Protein AF-A0A6B2LG78-F1 (afdb_monomer)

Secondary structure (DSSP, 8-state):
-HHHHHHHHHHHHHHTTPPPPP---S------TTHHHHHHHHHHHHHHTT--PPPP-PPPP----------------PPP-------------TTSPPPTTTSPPPPPHHHHHHHHHHHHHHHHHTTTSHHHHHHHHHHHHHHHHHHHTT------HHHHHHHHHHHHHHHHHHHHHHHHHHHHHHHHHHHHHHHHHHHHHHHHHHHHHHHTT--PPPP----TT---------

Solvent-accessible surface area (backbone atoms only — not comparable to full-atom values): 15223 Å² total; per-residue (Å²): 113,74,64,64,56,49,53,54,53,33,54,58,27,52,78,66,78,42,82,72,82,76,93,74,92,68,95,72,98,69,84,69,76,68,60,63,60,58,52,55,51,56,57,57,53,61,63,63,72,73,75,70,90,86,82,90,81,88,86,83,82,85,89,82,79,88,87,88,83,84,86,86,91,79,83,87,85,84,87,82,82,76,84,77,81,76,79,78,84,76,84,84,63,98,80,65,84,75,55,74,89,76,48,79,77,76,79,52,67,67,57,40,32,51,52,24,47,52,51,50,49,54,55,58,72,34,59,90,43,74,68,32,55,53,48,53,51,52,52,51,52,54,53,50,52,41,46,73,76,63,48,86,82,73,62,56,45,70,60,38,53,53,49,53,53,50,51,52,50,50,51,53,50,53,50,53,53,49,55,49,50,53,51,51,53,52,51,51,51,51,54,51,50,51,51,48,50,53,51,51,50,52,51,51,50,54,54,49,36,59,74,71,67,59,76,75,76,78,76,82,72,68,56,99,79,50,79,82,72,81,79,79,84,126

pLDDT: mean 75.64, std 21.1, range [32.84, 98.56]

Mean predicted aligned error: 20.62 Å

Radius of gyration: 37.15 Å; Cα contacts (8 Å, |Δi|>4): 48; chains: 1; bounding box: 84×52×106 Å

Foldseek 3Di:
DVVVVLVVVQVVCVVVVHDRDDPDPDDDPDDDPVVVVVVVVVVVVVVVVPPDDDDDDDDDDDDDDDDDDDDDDDDDDDDDDPPPPDDDPPPPDPPDDDPPVPDDDDDDLVVLLVVLVVVVVVLVVCPPDPVSVVVVVVVVVVVVVCVVVVHDDDNDNVVSVVVVVVVVVVVVVVVVVVVVVVVVVVVVVVVVVVVVVVVVVVVVVVVVCVVVVPDDDDDPPQDPPGDPDPPPDD

InterPro domains:
  IPR007019 Surfeit locus 6 [PTHR14369] (2-232)
  IPR029190 Ribosomal RNA-processing protein 14/surfeit locus protein 6, C-terminal domain [PF04935] (33-212)

Organism: NCBI:txid1963864

Sequence (234 aa):
MKRRLREKLNALRAKRNAPPLGDENEGSLEPPKKRVKTEKSKKKEKRKKKHKPGTPTPQTQPQGQSSQSQQTPQQAQKPQQQNDIEYGKFDIGSTGPVPTYLTKRKPSKTALLKQAQEKKQKLQALKGTEEGEALIKQEAWSTAKKKLIGEKVFDDPDRLKKSIKRDEQKKKKSKKEWDQRIRTQRNQQIASQRKREENIAAAKEKRKERKLGIKRKPSKRAGFEGEKKQVINK

Structure (mmCIF, N/CA/C/O backbone):
data_AF-A0A6B2LG78-F1
#
_entry.id   AF-A0A6B2LG78-F1
#
loop_
_atom_site.group_PDB
_atom_site.id
_atom_site.type_symbol
_atom_site.label_atom_id
_atom_site.label_alt_id
_atom_site.label_comp_id
_atom_site.label_asym_id
_atom_site.label_entity_id
_atom_site.label_seq_id
_atom_site.pdbx_PDB_ins_code
_atom_site.Cartn_x
_atom_site.Cartn_y
_atom_site.Cartn_z
_atom_site.occupancy
_atom_site.B_iso_or_equiv
_atom_site.auth_seq_id
_atom_site.auth_comp_id
_atom_site.auth_asym_id
_atom_site.auth_atom_id
_atom_site.pdbx_PDB_model_num
ATOM 1 N N . MET A 1 1 ? -30.916 36.416 -8.064 1.00 65.19 1 MET A N 1
ATOM 2 C CA . MET A 1 1 ? -29.611 36.132 -7.405 1.00 65.19 1 MET A CA 1
ATOM 3 C C . MET A 1 1 ? -28.859 34.912 -7.953 1.00 65.19 1 MET A C 1
ATOM 5 O O . MET A 1 1 ? -27.669 35.038 -8.213 1.00 65.19 1 MET A O 1
ATOM 9 N N . LYS A 1 2 ? -29.501 33.749 -8.159 1.00 73.38 2 LYS A N 1
ATOM 10 C CA . LYS A 1 2 ? -28.824 32.492 -8.563 1.00 73.38 2 LYS A CA 1
ATOM 11 C C . LYS A 1 2 ? -28.010 32.590 -9.872 1.00 73.38 2 LYS A C 1
ATOM 13 O O . LYS A 1 2 ? -26.922 32.027 -9.952 1.00 73.38 2 LYS A O 1
ATOM 18 N N . ARG A 1 3 ? -28.484 33.371 -10.852 1.00 80.88 3 ARG A N 1
ATOM 19 C CA . ARG A 1 3 ? -27.803 33.590 -12.143 1.00 80.88 3 ARG A CA 1
ATOM 20 C C . ARG A 1 3 ? -26.461 34.325 -12.006 1.00 80.88 3 ARG A C 1
ATOM 22 O O . ARG A 1 3 ? -25.441 33.822 -12.461 1.00 80.88 3 ARG A O 1
ATOM 29 N N . ARG A 1 4 ? -26.434 35.444 -11.271 1.00 85.31 4 ARG A N 1
ATOM 30 C CA . ARG A 1 4 ? -25.209 36.236 -11.027 1.00 85.31 4 ARG A CA 1
ATOM 31 C C . ARG A 1 4 ? -24.126 35.428 -10.297 1.00 85.31 4 ARG A C 1
ATOM 33 O O . ARG A 1 4 ? -22.944 35.536 -10.612 1.00 85.31 4 ARG A O 1
ATOM 40 N N . LEU A 1 5 ? -24.519 34.582 -9.338 1.00 87.38 5 LEU A N 1
ATOM 41 C CA . LEU A 1 5 ? -23.584 33.691 -8.638 1.00 87.38 5 LEU A CA 1
ATOM 42 C C . LEU A 1 5 ? -22.974 32.648 -9.588 1.00 87.38 5 LEU A C 1
ATOM 44 O O . LEU A 1 5 ? -21.771 32.394 -9.532 1.00 87.38 5 LEU A O 1
ATOM 48 N N . ARG A 1 6 ? -23.783 32.067 -10.481 1.00 84.38 6 ARG A N 1
ATOM 49 C CA . ARG A 1 6 ? -23.318 31.101 -11.488 1.00 84.38 6 ARG A CA 1
ATOM 50 C C . ARG A 1 6 ? -22.343 31.731 -12.476 1.00 84.38 6 ARG A C 1
ATOM 52 O O . ARG A 1 6 ? -21.281 31.160 -12.710 1.00 84.38 6 ARG A O 1
ATOM 59 N N . GLU A 1 7 ? -22.651 32.921 -12.977 1.00 88.12 7 GLU A N 1
ATOM 60 C CA . GLU A 1 7 ? -21.757 33.692 -13.850 1.00 88.12 7 GLU A CA 1
ATOM 61 C C . GLU A 1 7 ? -20.406 33.954 -13.159 1.00 88.12 7 GLU A C 1
ATOM 63 O O . GLU A 1 7 ? -19.349 33.672 -13.727 1.00 88.12 7 GLU A O 1
ATOM 68 N N . LYS A 1 8 ? -20.421 34.364 -11.881 1.00 91.75 8 LYS A N 1
ATOM 69 C CA . LYS A 1 8 ? -19.199 34.576 -11.087 1.00 91.75 8 LYS A CA 1
ATOM 70 C C . LYS A 1 8 ? -18.388 33.288 -10.887 1.00 91.75 8 LYS A C 1
ATOM 72 O O . LYS A 1 8 ? -17.161 33.302 -11.002 1.00 91.75 8 LYS A O 1
ATOM 77 N N . LEU A 1 9 ? -19.049 32.159 -10.630 1.00 89.56 9 LEU A N 1
ATOM 78 C CA . LEU A 1 9 ? -18.390 30.855 -10.501 1.00 89.56 9 LEU A CA 1
ATOM 79 C C . LEU A 1 9 ? -17.806 30.361 -11.831 1.00 89.56 9 LEU A C 1
ATOM 81 O O . LEU A 1 9 ? -16.714 29.792 -11.845 1.00 89.56 9 LEU A O 1
ATOM 85 N N . ASN A 1 10 ? -18.497 30.590 -12.947 1.00 91.31 10 ASN A N 1
ATOM 86 C CA . ASN A 1 10 ? -18.009 30.227 -14.274 1.00 91.31 10 ASN A CA 1
ATOM 87 C C . ASN A 1 10 ? -16.813 31.094 -14.691 1.00 91.31 10 ASN A C 1
ATOM 89 O O . ASN A 1 10 ? -15.840 30.552 -15.211 1.00 91.31 10 ASN A O 1
ATOM 93 N N . ALA A 1 11 ? -16.799 32.386 -14.347 1.00 90.56 11 ALA A N 1
ATOM 94 C CA . ALA A 1 11 ? -15.637 33.252 -14.550 1.00 90.56 11 ALA A CA 1
ATOM 95 C C . ALA A 1 11 ? -14.395 32.761 -13.776 1.00 90.56 11 ALA A C 1
ATOM 97 O O . ALA A 1 11 ? -13.292 32.702 -14.323 1.00 90.56 11 ALA A O 1
ATOM 98 N N . LEU A 1 12 ? -14.559 32.333 -12.517 1.00 92.00 12 LEU A N 1
ATOM 99 C CA . LEU A 1 12 ? -13.467 31.747 -11.725 1.00 92.00 12 LEU A CA 1
ATOM 100 C C . LEU A 1 12 ? -12.988 30.397 -12.283 1.00 92.00 12 LEU A C 1
ATOM 102 O O . LEU A 1 12 ? -11.795 30.096 -12.230 1.00 92.00 12 LEU A O 1
ATOM 106 N N . ARG A 1 13 ? -13.894 29.583 -12.837 1.00 89.31 13 ARG A N 1
ATOM 107 C CA . ARG A 1 13 ? -13.544 28.313 -13.494 1.00 89.31 13 ARG A CA 1
ATOM 108 C C . ARG A 1 13 ? -12.804 28.525 -14.810 1.00 89.31 13 ARG A C 1
ATOM 110 O O . ARG A 1 13 ? -11.816 27.831 -15.042 1.00 89.31 13 ARG A O 1
ATOM 117 N N . ALA A 1 14 ? -13.212 29.509 -15.608 1.00 89.31 14 ALA A N 1
ATOM 118 C CA . ALA A 1 14 ? -12.537 29.881 -16.847 1.00 89.31 14 ALA A CA 1
ATOM 119 C C . ALA A 1 14 ? -11.090 30.325 -16.585 1.00 89.31 14 ALA A C 1
ATOM 121 O O . ALA A 1 14 ? -10.176 29.808 -17.219 1.00 89.31 14 ALA A O 1
ATOM 122 N N . LYS A 1 15 ? -10.852 31.152 -15.553 1.00 89.88 15 LYS A N 1
ATOM 123 C CA . LYS A 1 15 ? -9.489 31.515 -15.104 1.00 89.88 15 LYS A CA 1
ATOM 124 C C . LYS A 1 15 ? -8.623 30.303 -14.727 1.00 89.88 15 LYS A C 1
ATOM 126 O O . LYS A 1 15 ? -7.401 30.377 -14.768 1.00 89.88 15 LYS A O 1
ATOM 131 N N . ARG A 1 16 ? -9.246 29.182 -14.351 1.00 88.19 16 ARG A N 1
ATOM 132 C CA . ARG A 1 16 ? -8.578 27.921 -13.986 1.00 88.19 16 ARG A CA 1
ATOM 133 C C . ARG A 1 16 ? -8.590 26.888 -15.121 1.00 88.19 16 ARG A C 1
ATOM 135 O O . ARG A 1 16 ? -8.235 25.735 -14.876 1.00 88.19 16 ARG A O 1
ATOM 142 N N . ASN A 1 17 ? -9.008 27.270 -16.333 1.00 86.88 17 ASN A N 1
ATOM 143 C CA . ASN A 1 17 ? -9.209 26.385 -17.486 1.00 86.88 17 ASN A CA 1
ATOM 144 C C . ASN A 1 17 ? -10.060 25.139 -17.158 1.00 86.88 17 ASN A C 1
ATOM 146 O O . ASN A 1 17 ? -9.798 24.036 -17.649 1.00 86.88 17 ASN A O 1
ATOM 150 N N . ALA A 1 18 ? -11.066 25.306 -16.297 1.00 82.62 18 ALA A N 1
ATOM 151 C CA . ALA A 1 18 ? -12.033 24.277 -15.933 1.00 82.62 18 ALA A CA 1
ATOM 152 C C . ALA A 1 18 ? -13.342 24.459 -16.730 1.00 82.62 18 ALA A C 1
ATOM 154 O O . ALA A 1 18 ? -13.708 25.594 -17.034 1.00 82.62 18 ALA A O 1
ATOM 155 N N . PRO A 1 19 ? -14.057 23.368 -17.071 1.00 79.56 19 PRO A N 1
ATOM 156 C CA . PRO A 1 19 ? -15.305 23.457 -17.827 1.00 79.56 19 PRO A CA 1
ATOM 157 C C . PRO A 1 19 ? -16.393 24.219 -17.044 1.00 79.56 19 PRO A C 1
ATOM 159 O O . PRO A 1 19 ? -16.410 24.143 -15.807 1.00 79.56 19 PRO A O 1
ATOM 162 N N . PRO A 1 20 ? -17.293 24.943 -17.740 1.00 79.56 20 PRO A N 1
ATOM 163 C CA . PRO A 1 20 ? -18.371 25.689 -17.102 1.00 79.56 20 PRO A CA 1
ATOM 164 C C . PRO A 1 20 ? -19.369 24.741 -16.432 1.00 79.56 20 PRO A C 1
ATOM 166 O O . PRO A 1 20 ? -19.545 23.594 -16.846 1.00 79.56 20 PRO A O 1
ATOM 169 N N . LEU A 1 21 ? -20.013 25.229 -15.375 1.00 77.12 21 LEU A N 1
ATOM 170 C CA . LEU A 1 21 ? -21.115 24.528 -14.730 1.00 77.12 21 LEU A CA 1
ATOM 171 C C . LEU A 1 21 ? -22.378 24.761 -15.573 1.00 77.12 21 LEU A C 1
ATOM 173 O O . LEU A 1 21 ? -22.748 25.919 -15.772 1.00 77.12 21 LEU A O 1
ATOM 177 N N . GLY A 1 22 ? -22.969 23.687 -16.103 1.00 72.69 22 GLY A N 1
ATOM 178 C CA . GLY A 1 22 ? -24.200 23.737 -16.900 1.00 72.69 22 GLY A CA 1
ATOM 179 C C . GLY A 1 22 ? -25.440 24.044 -16.055 1.00 72.69 22 GLY A C 1
ATOM 180 O O . GLY A 1 22 ? -25.436 23.821 -14.841 1.00 72.69 22 GLY A O 1
ATOM 181 N N . ASP A 1 23 ? -26.482 24.569 -16.699 1.00 59.31 23 ASP A N 1
ATOM 182 C CA . ASP A 1 23 ? -27.812 24.764 -16.110 1.00 59.31 23 ASP A CA 1
ATOM 183 C C . ASP A 1 23 ? -28.600 23.451 -16.212 1.00 59.31 23 ASP A C 1
ATOM 185 O O . ASP A 1 23 ? -29.459 23.288 -17.064 1.00 59.31 23 ASP A O 1
ATOM 189 N N . GLU A 1 24 ? -28.286 22.490 -15.347 1.00 56.94 24 GLU A N 1
ATOM 190 C CA . GLU A 1 24 ? -29.077 21.262 -15.233 1.00 56.94 24 GLU A CA 1
ATOM 191 C C . GLU A 1 24 ? -29.964 21.382 -13.989 1.00 56.94 24 GLU A C 1
ATOM 193 O O . GLU A 1 24 ? -29.539 21.131 -12.858 1.00 56.94 24 GLU A O 1
ATOM 198 N N . ASN A 1 25 ? -31.189 21.856 -14.209 1.00 48.12 25 ASN A N 1
ATOM 199 C CA . ASN A 1 25 ? -32.339 21.513 -13.386 1.00 48.12 25 ASN A CA 1
ATOM 200 C C . ASN A 1 25 ? -33.116 20.443 -14.153 1.00 48.12 25 ASN A C 1
ATOM 202 O O . ASN A 1 25 ? -34.060 20.787 -14.845 1.00 48.12 25 ASN A O 1
ATOM 206 N N . GLU A 1 26 ? -32.653 19.198 -14.107 1.00 40.50 26 GLU A N 1
ATOM 207 C CA . GLU A 1 26 ? -33.462 17.999 -14.334 1.00 40.50 26 GLU A CA 1
ATOM 208 C C . GLU A 1 26 ? -32.631 16.767 -13.948 1.00 40.50 26 GLU A C 1
ATOM 210 O O . GLU A 1 26 ? -31.409 16.716 -14.130 1.00 40.50 26 GLU A O 1
ATOM 215 N N . GLY A 1 27 ? -33.288 15.801 -13.320 1.00 45.00 27 GLY A N 1
ATOM 216 C CA . GLY A 1 27 ? -32.655 14.612 -12.776 1.00 45.00 27 GLY A CA 1
ATOM 217 C C . GLY A 1 27 ? -32.226 13.656 -13.883 1.00 45.00 27 GLY A C 1
ATOM 218 O O . GLY A 1 27 ? -33.056 13.083 -14.575 1.00 45.00 27 GLY A O 1
ATOM 219 N N . SER A 1 28 ? -30.925 13.390 -14.007 1.00 35.75 28 SER A N 1
ATOM 220 C CA . SER A 1 28 ? -30.464 12.176 -14.684 1.00 35.75 28 SER A CA 1
ATOM 221 C C . SER A 1 28 ? -29.107 11.718 -14.154 1.00 35.75 28 SER A C 1
ATOM 223 O O . SER A 1 28 ? -28.065 12.350 -14.342 1.00 35.75 28 SER A O 1
ATOM 225 N N . LEU A 1 29 ? -29.139 10.592 -13.443 1.00 47.03 29 LEU A N 1
ATOM 226 C CA . LEU A 1 29 ? -27.984 9.832 -12.982 1.00 47.03 29 LEU A CA 1
ATOM 227 C C . LEU A 1 29 ? -27.388 9.032 -14.152 1.00 47.03 29 LEU A C 1
ATOM 229 O O . LEU A 1 29 ? -27.493 7.811 -14.179 1.00 47.03 29 LEU A O 1
ATOM 233 N N . GLU A 1 30 ? -26.712 9.688 -15.096 1.00 43.44 30 GLU A N 1
ATOM 234 C CA . GLU A 1 30 ? -25.876 8.983 -16.078 1.00 43.44 30 GLU A CA 1
ATOM 235 C C . GLU A 1 30 ? -24.406 9.442 -16.022 1.00 43.44 30 GLU A C 1
ATOM 237 O O . GLU A 1 30 ? -24.101 10.631 -16.164 1.00 43.44 30 GLU A O 1
ATOM 242 N N . PRO A 1 31 ? -23.431 8.525 -15.836 1.00 43.06 31 PRO A N 1
ATOM 243 C CA . PRO A 1 31 ? -22.021 8.890 -15.834 1.00 43.06 31 PRO A CA 1
ATOM 244 C C . PRO A 1 31 ? -21.539 9.201 -17.268 1.00 43.06 31 PRO A C 1
ATOM 246 O O . PRO A 1 31 ? -21.621 8.352 -18.161 1.00 43.06 31 PRO A O 1
ATOM 249 N N . PRO A 1 32 ? -20.946 10.382 -17.532 1.00 46.50 32 PRO A N 1
ATOM 250 C CA . PRO A 1 32 ? -20.654 10.814 -18.894 1.00 46.50 32 PRO A CA 1
ATOM 251 C C . PRO A 1 32 ? -19.438 10.077 -19.479 1.00 46.50 32 PRO A C 1
ATOM 253 O O . PRO A 1 32 ? -18.276 10.416 -19.223 1.00 46.50 32 PRO A O 1
ATOM 256 N N . LYS A 1 33 ? -19.707 9.121 -20.379 1.00 51.38 33 LYS A N 1
ATOM 257 C CA . LYS A 1 33 ? -18.727 8.372 -21.200 1.00 51.38 33 LYS A CA 1
ATOM 258 C C . LYS A 1 33 ? -17.790 9.273 -22.037 1.00 51.38 33 LYS A C 1
ATOM 260 O O . LYS A 1 33 ? -16.736 8.827 -22.492 1.00 51.38 33 LYS A O 1
ATOM 265 N N . LYS A 1 34 ? -18.111 10.564 -22.205 1.00 51.31 34 LYS A N 1
ATOM 266 C CA . LYS A 1 34 ? -17.289 11.551 -22.937 1.00 51.31 34 LYS A CA 1
ATOM 267 C C . LYS A 1 34 ? -16.036 12.021 -22.168 1.00 51.31 34 LYS A C 1
ATOM 269 O O . LYS A 1 34 ? -15.068 12.436 -22.806 1.00 51.31 34 LYS A O 1
ATOM 274 N N . ARG A 1 35 ? -15.978 11.889 -20.832 1.00 54.12 35 ARG A N 1
ATOM 275 C CA . ARG A 1 35 ? -14.821 12.342 -20.014 1.00 54.12 35 ARG A CA 1
ATOM 276 C C . ARG A 1 35 ? -13.560 11.483 -20.184 1.00 54.12 35 ARG A C 1
ATOM 278 O O . ARG A 1 35 ? -12.451 11.986 -20.041 1.00 54.12 35 ARG A O 1
ATOM 285 N N . VAL A 1 36 ? -13.703 10.208 -20.552 1.00 51.88 36 VAL A N 1
ATOM 286 C CA . VAL A 1 36 ? -12.559 9.282 -20.681 1.00 51.88 36 VAL A CA 1
ATOM 287 C C . VAL A 1 36 ? -11.760 9.529 -21.970 1.00 51.88 36 VAL A C 1
ATOM 289 O O . VAL A 1 36 ? -10.548 9.307 -22.008 1.00 51.88 36 VAL A O 1
ATOM 292 N N . LYS A 1 37 ? -12.408 10.027 -23.033 1.00 52.19 37 LYS A N 1
ATOM 293 C CA . LYS A 1 37 ? -11.750 10.268 -24.330 1.00 52.19 37 LYS A CA 1
ATOM 294 C C . LYS A 1 37 ? -10.852 11.515 -24.308 1.00 52.19 37 LYS A C 1
ATOM 296 O O . LYS A 1 37 ? -9.767 11.484 -24.887 1.00 52.19 37 LYS A O 1
ATOM 301 N N . THR A 1 38 ? -11.240 12.570 -23.589 1.00 55.34 38 THR A N 1
ATOM 302 C CA . THR A 1 38 ? -10.500 13.847 -23.537 1.00 55.34 38 THR A CA 1
ATOM 303 C C . THR A 1 38 ? -9.302 13.835 -22.581 1.00 55.34 38 THR A C 1
ATOM 305 O O . THR A 1 38 ? -8.312 14.525 -22.830 1.00 55.34 38 THR A O 1
ATOM 308 N N . GLU A 1 39 ? -9.308 13.015 -21.525 1.00 57.47 39 GLU A N 1
ATOM 309 C CA . GLU A 1 39 ? -8.107 12.821 -20.696 1.00 57.47 39 GLU A CA 1
ATOM 310 C C . GLU A 1 39 ? -7.029 11.990 -21.406 1.00 57.47 39 GLU A C 1
ATOM 312 O O . GLU A 1 39 ? -5.828 12.258 -21.265 1.00 57.47 39 GLU A O 1
ATOM 317 N N . LYS A 1 40 ? -7.437 11.002 -22.215 1.00 56.38 40 LYS A N 1
ATOM 318 C CA . LYS A 1 40 ? -6.507 10.147 -22.969 1.00 56.38 40 LYS A CA 1
ATOM 319 C C . LYS A 1 40 ? -5.725 10.937 -24.024 1.00 56.38 40 LYS A C 1
ATOM 321 O O . LYS A 1 40 ? -4.530 10.682 -24.191 1.00 56.38 40 LYS A O 1
ATOM 326 N N . SER A 1 41 ? -6.348 11.915 -24.686 1.00 56.91 41 SER A N 1
ATOM 327 C CA . SER A 1 41 ? -5.673 12.780 -25.666 1.00 56.91 41 SER A CA 1
ATOM 328 C C . SER A 1 41 ? -4.680 13.741 -24.999 1.00 56.91 41 SER A C 1
ATOM 330 O O . SER A 1 41 ? -3.510 13.773 -25.388 1.00 56.91 41 SER A O 1
ATOM 332 N N . LYS A 1 42 ? -5.070 14.407 -23.902 1.00 58.69 42 LYS A N 1
ATOM 333 C CA . LYS A 1 42 ? -4.191 15.329 -23.151 1.00 58.69 42 LYS A CA 1
ATOM 334 C C . LYS A 1 42 ? -2.970 14.633 -22.532 1.00 58.69 42 LYS A C 1
ATOM 336 O O . LYS A 1 42 ? -1.880 15.208 -22.475 1.00 58.69 42 LYS A O 1
ATOM 341 N N . LYS A 1 43 ? -3.107 13.371 -22.104 1.00 59.75 43 LYS A N 1
ATOM 342 C CA . LYS A 1 43 ? -1.981 12.568 -21.587 1.00 59.75 43 LYS A CA 1
ATOM 343 C C . LYS A 1 43 ? -1.008 12.132 -22.690 1.00 59.75 43 LYS A C 1
ATOM 345 O O . LYS A 1 43 ? 0.187 12.000 -22.421 1.00 59.75 43 LYS A O 1
ATOM 350 N N . LYS A 1 44 ? -1.483 11.936 -23.926 1.00 57.94 44 LYS A N 1
ATOM 351 C CA . LYS A 1 44 ? -0.638 11.594 -25.085 1.00 57.94 44 LYS A CA 1
ATOM 352 C C . LYS A 1 44 ? 0.188 12.799 -25.551 1.00 57.94 44 LYS A C 1
ATOM 354 O O . LYS A 1 44 ? 1.346 12.634 -25.924 1.00 57.94 44 LYS A O 1
ATOM 359 N N . GLU A 1 45 ? -0.360 14.005 -25.428 1.00 56.19 45 GLU A N 1
ATOM 360 C CA . GLU A 1 45 ? 0.306 15.250 -25.823 1.00 56.19 45 GLU A CA 1
ATOM 361 C C . GLU A 1 45 ? 1.410 15.687 -24.844 1.00 56.19 45 GLU A C 1
ATOM 363 O O . GLU A 1 45 ? 2.518 16.029 -25.262 1.00 56.19 45 GLU A O 1
ATOM 368 N N . LYS A 1 46 ? 1.192 15.542 -23.527 1.00 57.41 46 LYS A N 1
ATOM 369 C CA . LYS A 1 46 ? 2.231 15.821 -22.512 1.00 57.41 46 LYS A CA 1
ATOM 370 C C . LYS A 1 46 ? 3.445 14.884 -22.597 1.00 57.41 46 LYS A C 1
ATOM 372 O O . LYS A 1 46 ? 4.541 15.280 -22.210 1.00 57.41 46 LYS A O 1
ATOM 377 N N . ARG A 1 47 ? 3.282 13.663 -23.124 1.00 58.03 47 ARG A N 1
ATOM 378 C CA . ARG A 1 47 ? 4.396 12.715 -23.327 1.00 58.03 47 ARG A CA 1
ATOM 379 C C . ARG A 1 47 ? 5.272 13.071 -24.532 1.00 58.03 47 ARG A C 1
ATOM 381 O O . ARG A 1 47 ? 6.442 12.713 -24.526 1.00 58.03 47 ARG A O 1
ATOM 388 N N . LYS A 1 48 ? 4.753 13.812 -25.519 1.00 56.75 48 LYS A N 1
ATOM 389 C CA . LYS A 1 48 ? 5.537 14.260 -26.684 1.00 56.75 48 LYS A CA 1
ATOM 390 C C . LYS A 1 48 ? 6.399 15.500 -26.405 1.00 56.75 48 LYS A C 1
ATOM 392 O O . LYS A 1 48 ? 7.424 15.664 -27.049 1.00 56.75 48 LYS A O 1
ATOM 397 N N . LYS A 1 49 ? 6.048 16.331 -25.414 1.00 55.56 49 LYS A N 1
ATOM 398 C CA . LYS A 1 49 ? 6.817 17.544 -25.057 1.00 55.56 49 LYS A CA 1
ATOM 399 C C . LYS A 1 49 ? 8.017 17.310 -24.120 1.00 55.56 49 LYS A C 1
ATOM 401 O O . LYS A 1 49 ? 8.780 18.239 -23.898 1.00 55.56 49 LYS A O 1
ATOM 406 N N . LYS A 1 50 ? 8.217 16.097 -23.584 1.00 52.19 50 LYS A N 1
ATOM 407 C CA . LYS A 1 50 ? 9.346 15.767 -22.682 1.00 52.19 50 LYS A CA 1
ATOM 408 C C . LYS A 1 50 ? 10.589 15.190 -23.380 1.00 52.19 50 LYS A C 1
ATOM 410 O O . LYS A 1 50 ? 11.537 14.815 -22.702 1.00 52.19 50 LYS A O 1
ATOM 415 N N . HIS A 1 51 ? 10.604 15.140 -24.711 1.00 46.09 51 HIS A N 1
ATOM 416 C CA . HIS A 1 51 ? 11.772 14.737 -25.497 1.00 46.09 51 HIS A CA 1
ATOM 417 C C . HIS A 1 51 ? 12.290 15.925 -26.320 1.00 46.09 51 HIS A C 1
ATOM 419 O O . HIS A 1 51 ? 12.025 16.029 -27.513 1.00 46.09 51 HIS A O 1
ATOM 425 N N . LYS A 1 52 ? 13.017 16.833 -25.663 1.00 43.84 52 LYS A N 1
ATOM 426 C CA . LYS A 1 52 ? 13.987 17.746 -26.286 1.00 43.84 52 LYS A CA 1
ATOM 427 C C . LYS A 1 52 ? 15.252 17.751 -25.404 1.00 43.84 52 LYS A C 1
ATOM 429 O O . LYS A 1 52 ? 15.090 17.790 -24.184 1.00 43.84 52 LYS A O 1
ATOM 434 N N . PRO A 1 53 ? 16.465 17.630 -25.976 1.00 41.91 53 PRO A N 1
ATOM 435 C CA . PRO A 1 53 ? 17.720 17.617 -25.222 1.00 41.91 53 PRO A CA 1
ATOM 436 C C . PRO A 1 53 ? 18.072 19.024 -24.709 1.00 41.91 53 PRO A C 1
ATOM 438 O O . PRO A 1 53 ? 17.707 20.018 -25.333 1.00 41.91 53 PRO A O 1
ATOM 441 N N . GLY A 1 54 ? 18.701 19.076 -23.533 1.00 37.50 54 GLY A N 1
ATOM 442 C CA . GLY A 1 54 ? 18.864 20.277 -22.712 1.00 37.50 54 GLY A CA 1
ATOM 443 C C . GLY A 1 54 ? 20.064 21.171 -23.029 1.00 37.50 54 GLY A C 1
ATOM 444 O O . GLY A 1 54 ? 20.968 20.810 -23.775 1.00 37.50 54 GLY A O 1
ATOM 445 N N . THR A 1 55 ? 20.044 22.339 -22.392 1.00 35.22 55 THR A N 1
ATOM 446 C CA . THR A 1 55 ? 21.128 23.323 -22.255 1.00 35.22 55 THR A CA 1
ATOM 447 C C . THR A 1 55 ? 21.734 23.225 -20.847 1.00 35.22 55 THR A C 1
ATOM 449 O O . THR A 1 55 ? 20.962 23.083 -19.894 1.00 35.22 55 THR A O 1
ATOM 452 N N . PRO A 1 56 ? 23.068 23.298 -20.670 1.00 42.72 56 PRO A N 1
ATOM 453 C CA . PRO A 1 56 ? 23.696 23.231 -19.354 1.00 42.72 56 PRO A CA 1
ATOM 454 C C . PRO A 1 56 ? 23.748 24.617 -18.690 1.00 42.72 56 PRO A C 1
ATOM 456 O O . PRO A 1 56 ? 23.856 25.639 -19.363 1.00 42.72 56 PRO A O 1
ATOM 459 N N . THR A 1 57 ? 23.679 24.651 -17.362 1.00 36.12 57 THR A N 1
ATOM 460 C CA . THR A 1 57 ? 23.909 25.842 -16.522 1.00 36.12 57 THR A CA 1
ATOM 461 C C . THR A 1 57 ? 24.885 25.431 -15.405 1.00 36.12 57 THR A C 1
ATOM 463 O O . THR A 1 57 ? 24.845 24.267 -14.994 1.00 36.12 57 THR A O 1
ATOM 466 N N . PRO A 1 58 ? 25.814 26.310 -14.982 1.00 42.06 58 PRO A N 1
ATOM 467 C CA . PRO A 1 58 ? 27.066 25.907 -14.346 1.00 42.06 58 PRO A CA 1
ATOM 468 C C . PRO A 1 58 ? 26.946 25.640 -12.840 1.00 42.06 58 PRO A C 1
ATOM 470 O O . PRO A 1 58 ? 26.067 26.158 -12.156 1.00 42.06 58 PRO A O 1
ATOM 473 N N . GLN A 1 59 ? 27.867 24.805 -12.356 1.00 36.00 59 GLN A N 1
ATOM 474 C CA . GLN A 1 59 ? 28.054 24.422 -10.959 1.00 36.00 59 GLN A CA 1
ATOM 475 C C . GLN A 1 59 ? 28.864 25.478 -10.197 1.00 36.00 59 GLN A C 1
ATOM 477 O O . GLN A 1 59 ? 29.905 25.927 -10.674 1.00 36.00 59 GLN A O 1
ATOM 482 N N . THR A 1 60 ? 28.425 25.794 -8.980 1.00 33.38 60 THR A N 1
ATOM 483 C CA . THR A 1 60 ? 29.197 26.542 -7.981 1.00 33.38 60 THR A CA 1
ATOM 484 C C . THR A 1 60 ? 29.922 25.546 -7.073 1.00 33.38 60 THR A C 1
ATOM 486 O O . THR A 1 60 ? 29.301 24.621 -6.548 1.00 33.38 60 THR A O 1
ATOM 489 N N . GLN A 1 61 ? 31.237 25.723 -6.922 1.00 39.25 61 GLN A N 1
ATOM 490 C CA . GLN A 1 61 ? 32.099 24.986 -5.989 1.00 39.25 61 GLN A CA 1
ATOM 491 C C . GLN A 1 61 ? 31.837 25.391 -4.526 1.00 39.25 61 GLN A C 1
ATOM 493 O O . GLN A 1 61 ? 31.248 26.442 -4.270 1.00 39.25 61 GLN A O 1
ATOM 498 N N . PRO A 1 62 ? 32.373 24.621 -3.564 1.00 39.34 62 PRO A N 1
ATOM 499 C CA . PRO A 1 62 ? 33.400 25.238 -2.725 1.00 39.34 62 PRO A CA 1
ATOM 500 C C . PRO A 1 62 ? 34.689 24.409 -2.623 1.00 39.34 62 PRO A C 1
ATOM 502 O O . PRO A 1 62 ? 34.680 23.178 -2.630 1.00 39.34 62 PRO A O 1
ATOM 505 N N . GLN A 1 63 ? 35.797 25.148 -2.550 1.00 36.22 63 GLN A N 1
ATOM 506 C CA . GLN A 1 63 ? 37.165 24.688 -2.330 1.00 36.22 63 GLN A CA 1
ATOM 507 C C . GLN A 1 63 ? 37.380 24.140 -0.911 1.00 36.22 63 GLN A C 1
ATOM 509 O O . GLN A 1 63 ? 36.751 24.599 0.039 1.00 36.22 63 GLN A O 1
ATOM 514 N N . GLY A 1 64 ? 38.354 23.236 -0.774 1.00 32.84 64 GLY A N 1
ATOM 515 C CA . GLY A 1 64 ? 38.875 22.779 0.515 1.00 32.84 64 GLY A CA 1
ATOM 516 C C . GLY A 1 64 ? 40.025 21.777 0.379 1.00 32.84 64 GLY A C 1
ATOM 517 O O . GLY A 1 64 ? 39.823 20.593 0.588 1.00 32.84 64 GLY A O 1
ATOM 518 N N . GLN A 1 65 ? 41.178 22.287 -0.063 1.00 36.56 65 GLN A N 1
ATOM 519 C CA . GLN A 1 65 ? 42.574 21.889 0.212 1.00 36.56 65 GLN A CA 1
ATOM 520 C C . GLN A 1 65 ? 42.988 20.403 0.405 1.00 36.56 65 GLN A C 1
ATOM 522 O O . GLN A 1 65 ? 42.593 19.718 1.338 1.00 36.56 65 GLN A O 1
ATOM 527 N N . SER A 1 66 ? 43.908 20.002 -0.492 1.00 34.69 66 SER A N 1
ATOM 528 C CA . SER A 1 66 ? 45.136 19.183 -0.342 1.00 34.69 66 SER A CA 1
ATOM 529 C C . SER A 1 66 ? 45.260 18.226 0.857 1.00 34.69 66 SER A C 1
ATOM 531 O O . SER A 1 66 ? 45.260 18.649 2.007 1.00 34.69 66 SER A O 1
ATOM 533 N N . SER A 1 67 ? 45.596 16.953 0.644 1.00 36.66 67 SER A N 1
ATOM 534 C CA . SER A 1 67 ? 47.003 16.578 0.420 1.00 36.66 67 SER A CA 1
ATOM 535 C C . SER A 1 67 ? 47.185 15.166 -0.161 1.00 36.66 67 SER A C 1
ATOM 537 O O . SER A 1 67 ? 46.312 14.305 -0.152 1.00 36.66 67 SER A O 1
ATOM 539 N N . GLN A 1 68 ? 48.366 15.016 -0.740 1.00 40.25 68 GLN A N 1
ATOM 540 C CA . GLN A 1 68 ? 48.900 13.997 -1.628 1.00 40.25 68 GLN A CA 1
ATOM 541 C C . GLN A 1 68 ? 49.388 12.752 -0.871 1.00 40.25 68 GLN A C 1
ATOM 543 O O . GLN A 1 68 ? 50.092 12.879 0.124 1.00 40.25 68 GLN A O 1
ATOM 548 N N . SER A 1 69 ? 49.107 11.552 -1.381 1.00 38.03 69 SER A N 1
ATOM 549 C CA . SER A 1 69 ? 50.081 10.445 -1.470 1.00 38.03 69 SER A CA 1
ATOM 550 C C . SER A 1 69 ? 49.461 9.233 -2.165 1.00 38.03 69 SER A C 1
ATOM 552 O O . SER A 1 69 ? 48.257 8.990 -2.126 1.00 38.03 69 SER A O 1
ATOM 554 N N . GLN A 1 70 ? 50.308 8.547 -2.921 1.00 42.28 70 GLN A N 1
ATOM 555 C CA . GLN A 1 70 ? 49.966 7.509 -3.876 1.00 42.28 70 GLN A CA 1
ATOM 556 C C . GLN A 1 70 ? 50.046 6.103 -3.251 1.00 42.28 70 GLN A C 1
ATOM 558 O O . GLN A 1 70 ? 50.725 5.899 -2.254 1.00 42.28 70 GLN A O 1
ATOM 563 N N . GLN A 1 71 ? 49.472 5.152 -3.997 1.00 38.56 71 GLN A N 1
ATOM 564 C CA . GLN A 1 71 ? 49.885 3.748 -4.166 1.00 38.56 71 GLN A CA 1
ATOM 565 C C . GLN A 1 71 ? 49.254 2.627 -3.305 1.00 38.56 71 GLN A C 1
ATOM 567 O O . GLN A 1 71 ? 49.615 2.353 -2.170 1.00 38.56 71 GLN A O 1
ATOM 572 N N . THR A 1 72 ? 48.436 1.862 -4.045 1.00 35.31 72 THR A N 1
ATOM 573 C CA . THR A 1 72 ? 48.300 0.390 -4.134 1.00 35.31 72 THR A CA 1
ATOM 574 C C . THR A 1 72 ? 47.563 -0.427 -3.060 1.00 35.31 72 THR A C 1
ATOM 576 O O . THR A 1 72 ? 47.664 -0.145 -1.873 1.00 35.31 72 THR A O 1
ATOM 579 N N . PRO A 1 73 ? 46.809 -1.474 -3.482 1.00 43.22 73 PRO A N 1
ATOM 580 C CA . PRO A 1 73 ? 45.905 -2.222 -2.617 1.00 43.22 73 PRO A CA 1
ATOM 581 C C . PRO A 1 73 ? 46.560 -3.497 -2.068 1.00 43.22 73 PRO A C 1
ATOM 583 O O . PRO A 1 73 ? 47.108 -4.296 -2.828 1.00 43.22 73 PRO A O 1
ATOM 586 N N . GLN A 1 74 ? 46.416 -3.746 -0.767 1.00 39.53 74 GLN A N 1
ATOM 587 C CA . GLN A 1 74 ? 46.638 -5.070 -0.186 1.00 39.53 74 GLN A CA 1
ATOM 588 C C . GLN A 1 74 ? 45.434 -5.545 0.627 1.00 39.53 74 GLN A C 1
ATOM 590 O O . GLN A 1 74 ? 44.637 -4.774 1.156 1.00 39.53 74 GLN A O 1
ATOM 595 N N . GLN A 1 75 ? 45.286 -6.863 0.590 1.00 42.34 75 GLN A N 1
ATOM 596 C CA . GLN A 1 75 ? 44.143 -7.663 0.985 1.00 42.34 75 GLN A CA 1
ATOM 597 C C . GLN A 1 75 ? 43.920 -7.715 2.503 1.00 42.34 75 GLN A C 1
ATOM 599 O O . GLN A 1 75 ? 44.861 -7.721 3.284 1.00 42.34 75 GLN A O 1
ATOM 604 N N . ALA A 1 76 ? 42.637 -7.848 2.852 1.00 45.06 76 ALA A N 1
ATOM 605 C CA . ALA A 1 76 ? 42.060 -8.644 3.938 1.00 45.06 76 ALA A CA 1
ATOM 606 C C . ALA A 1 76 ? 42.826 -8.771 5.266 1.00 45.06 76 ALA A C 1
ATOM 608 O O . ALA A 1 76 ? 43.757 -9.559 5.326 1.00 45.06 76 ALA A O 1
ATOM 609 N N . GLN A 1 77 ? 42.261 -8.221 6.356 1.00 43.25 77 GLN A N 1
ATOM 610 C CA . GLN A 1 77 ? 42.109 -8.919 7.647 1.00 43.25 77 GLN A CA 1
ATOM 611 C C . GLN A 1 77 ? 40.856 -8.442 8.416 1.00 43.25 77 GLN A C 1
ATOM 613 O O . GLN A 1 77 ? 40.341 -7.346 8.210 1.00 43.25 77 GLN A O 1
ATOM 618 N N . LYS A 1 78 ? 40.333 -9.359 9.235 1.00 44.12 78 LYS A N 1
ATOM 619 C CA . LYS A 1 78 ? 39.098 -9.343 10.044 1.00 44.12 78 LYS A CA 1
ATOM 620 C C . LYS A 1 78 ? 39.228 -8.480 11.328 1.00 44.12 78 LYS A C 1
ATOM 622 O O . LYS A 1 78 ? 40.315 -7.987 11.604 1.00 44.12 78 LYS A O 1
ATOM 627 N N . PRO A 1 79 ? 38.132 -8.255 12.088 1.00 47.47 79 PRO A N 1
ATOM 628 C CA . PRO A 1 79 ? 37.935 -7.058 12.904 1.00 47.47 79 PRO A CA 1
ATOM 629 C C . PRO A 1 79 ? 38.614 -7.143 14.276 1.00 47.47 79 PRO A C 1
ATOM 631 O O . PRO A 1 79 ? 38.448 -8.124 14.997 1.00 47.47 79 PRO A O 1
ATOM 634 N N . GLN A 1 80 ? 39.320 -6.081 14.660 1.00 51.69 80 GLN A N 1
ATOM 635 C CA . GLN A 1 80 ? 39.752 -5.851 16.037 1.00 51.69 80 GLN A CA 1
ATOM 636 C C . GLN A 1 80 ? 38.579 -5.243 16.814 1.00 51.69 80 GLN A C 1
ATOM 638 O O . GLN A 1 80 ? 38.083 -4.167 16.482 1.00 51.69 80 GLN A O 1
ATOM 643 N N . GLN A 1 81 ? 38.110 -5.977 17.819 1.00 55.56 81 GLN A N 1
ATOM 644 C CA . GLN A 1 81 ? 37.141 -5.519 18.805 1.00 55.56 81 GLN A CA 1
ATOM 645 C C . GLN A 1 81 ? 37.797 -4.434 19.666 1.00 55.56 81 GLN A C 1
ATOM 647 O O . GLN A 1 81 ? 38.509 -4.737 20.620 1.00 55.56 81 GLN A O 1
ATOM 652 N N . GLN A 1 82 ? 37.573 -3.166 19.330 1.00 53.38 82 GLN A N 1
ATOM 653 C CA . GLN A 1 82 ? 37.741 -2.095 20.303 1.00 53.38 82 GLN A CA 1
ATOM 654 C C . GLN A 1 82 ? 36.531 -2.148 21.234 1.00 53.38 82 GLN A C 1
ATOM 656 O O . GLN A 1 82 ? 35.403 -1.875 20.829 1.00 53.38 82 GLN A O 1
ATOM 661 N N . ASN A 1 83 ? 36.777 -2.594 22.464 1.00 59.22 83 ASN A N 1
ATOM 662 C CA . ASN A 1 83 ? 35.838 -2.492 23.571 1.00 59.22 83 ASN A CA 1
ATOM 663 C C . ASN A 1 83 ? 35.661 -1.006 23.906 1.00 59.22 83 ASN A C 1
ATOM 665 O O . ASN A 1 83 ? 36.378 -0.469 24.746 1.00 59.22 83 ASN A O 1
ATOM 669 N N . ASP A 1 84 ? 34.741 -0.345 23.211 1.00 61.06 84 ASP A N 1
ATOM 670 C CA . ASP A 1 84 ? 34.275 0.987 23.578 1.00 61.06 84 ASP A CA 1
ATOM 671 C C . ASP A 1 84 ? 33.322 0.817 24.770 1.00 61.06 84 ASP A C 1
ATOM 673 O O . ASP A 1 84 ? 32.179 0.372 24.634 1.00 61.06 84 ASP A O 1
ATOM 677 N N . ILE A 1 85 ? 33.846 1.017 25.981 1.00 62.69 85 ILE A N 1
ATOM 678 C CA . ILE A 1 85 ? 33.069 0.908 27.217 1.00 62.69 85 ILE A CA 1
ATOM 679 C C . ILE A 1 85 ? 32.280 2.209 27.362 1.00 62.69 85 ILE A C 1
ATOM 681 O O . ILE A 1 85 ? 32.755 3.194 27.924 1.00 62.69 85 ILE A O 1
ATOM 685 N N . GLU A 1 86 ? 31.053 2.216 26.850 1.00 69.88 86 GLU A N 1
ATOM 686 C CA . GLU A 1 86 ? 30.112 3.306 27.084 1.00 69.88 86 GLU A CA 1
ATOM 687 C C . GLU A 1 86 ? 29.578 3.228 28.526 1.00 69.88 86 GLU A C 1
ATOM 689 O O . GLU A 1 86 ? 28.833 2.319 28.901 1.00 69.88 86 GLU A O 1
ATOM 694 N N . TYR A 1 87 ? 29.965 4.196 29.360 1.00 63.75 87 TYR A N 1
ATOM 695 C CA . TYR A 1 87 ? 29.487 4.316 30.736 1.00 63.75 87 TYR A CA 1
ATOM 696 C C . TYR A 1 87 ? 27.981 4.595 30.755 1.00 63.75 87 TYR A C 1
ATOM 698 O O . TYR A 1 87 ? 27.508 5.622 30.256 1.00 63.75 87 TYR A O 1
ATOM 706 N N . GLY A 1 88 ? 27.234 3.659 31.344 1.00 69.00 88 GLY A N 1
ATOM 707 C CA . GLY A 1 88 ? 25.780 3.672 31.418 1.00 69.00 88 GLY A CA 1
ATOM 708 C C . GLY A 1 88 ? 25.214 5.026 31.840 1.00 69.00 88 GLY A C 1
ATOM 709 O O . GLY A 1 88 ? 25.445 5.507 32.950 1.00 69.00 88 GLY A O 1
ATOM 710 N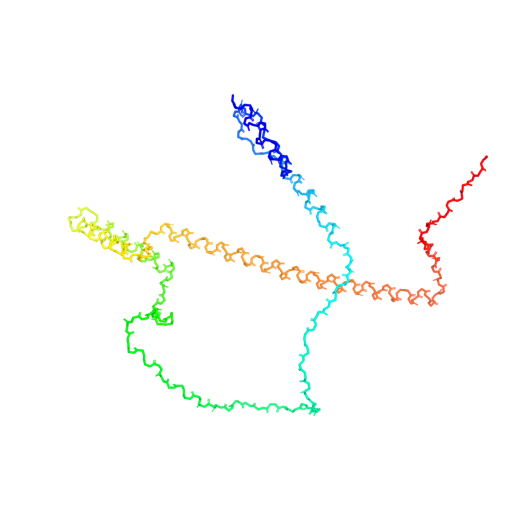 N . LYS A 1 89 ? 24.403 5.621 30.961 1.00 69.00 89 LYS A N 1
ATOM 711 C CA . LYS A 1 89 ? 23.435 6.646 31.352 1.00 69.00 89 LYS A CA 1
ATOM 712 C C . LYS A 1 89 ? 22.379 5.964 32.223 1.00 69.00 89 LYS A C 1
ATOM 714 O O . LYS A 1 89 ? 21.409 5.409 31.715 1.00 69.00 89 LYS A O 1
ATOM 719 N N . PHE A 1 90 ? 22.611 5.950 33.532 1.00 58.19 90 PHE A N 1
ATOM 720 C CA . PHE A 1 90 ? 21.602 5.570 34.511 1.00 58.19 90 PHE A CA 1
ATOM 721 C C . PHE A 1 90 ? 20.496 6.632 34.487 1.00 58.19 90 PHE A C 1
ATOM 723 O O . PHE A 1 90 ? 20.705 7.767 34.907 1.00 58.19 90 PHE A O 1
ATOM 730 N N . ASP A 1 91 ? 19.331 6.269 33.956 1.00 59.81 91 ASP A N 1
ATOM 731 C CA . ASP A 1 91 ? 18.131 7.105 33.974 1.00 59.81 91 ASP A CA 1
ATOM 732 C C . ASP A 1 91 ? 17.445 6.953 35.345 1.00 59.81 91 ASP A C 1
ATOM 734 O O . ASP A 1 91 ? 16.508 6.175 35.526 1.00 59.81 91 ASP A O 1
ATOM 738 N N . ILE A 1 92 ? 17.991 7.628 36.362 1.00 57.84 92 ILE A N 1
ATOM 739 C CA . ILE A 1 92 ? 1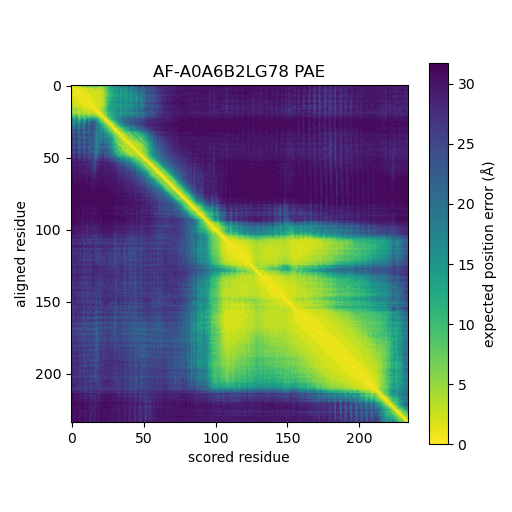7.322 7.835 37.653 1.00 57.84 92 ILE A CA 1
ATOM 740 C C . ILE A 1 92 ? 16.475 9.095 37.508 1.00 57.84 92 ILE A C 1
ATOM 742 O O . ILE A 1 92 ? 16.930 10.213 37.723 1.00 57.84 92 ILE A O 1
ATOM 746 N N . GLY A 1 93 ? 15.228 8.914 37.082 1.00 50.41 93 GLY A N 1
ATOM 747 C CA . GLY A 1 93 ? 14.292 10.028 36.985 1.00 50.41 93 GLY A CA 1
ATOM 748 C C . GLY A 1 93 ? 13.209 9.799 35.953 1.00 50.41 93 GLY A C 1
ATOM 749 O O . GLY A 1 93 ? 13.292 10.275 34.829 1.00 50.41 93 GLY A O 1
ATOM 750 N N . SER A 1 94 ? 12.146 9.110 36.362 1.00 60.41 94 SER A N 1
ATOM 751 C CA . SER A 1 94 ? 10.899 8.959 35.608 1.00 60.41 94 SER A CA 1
ATOM 752 C C . SER A 1 94 ? 10.200 10.314 35.370 1.00 60.41 94 SER A C 1
ATOM 754 O O . SER A 1 94 ? 9.175 10.602 35.984 1.00 60.41 94 SER A O 1
ATOM 756 N N . THR A 1 95 ? 10.731 11.150 34.476 1.00 60.81 95 THR A N 1
ATOM 757 C CA . THR A 1 95 ? 10.068 12.362 33.950 1.00 60.81 95 THR A CA 1
ATOM 758 C C . THR A 1 95 ? 10.288 12.564 32.443 1.00 60.81 95 THR A C 1
ATOM 760 O O . THR A 1 95 ? 9.621 13.403 31.837 1.00 60.81 95 THR A O 1
ATOM 763 N N . GLY A 1 96 ? 11.160 11.772 31.804 1.00 67.31 96 GLY A N 1
ATOM 764 C CA . GLY A 1 96 ? 11.369 11.770 30.352 1.00 67.31 96 GLY A CA 1
ATOM 765 C C . GLY A 1 96 ? 10.451 10.793 29.592 1.00 67.31 96 GLY A C 1
ATOM 766 O O . GLY A 1 96 ? 9.999 9.794 30.158 1.00 67.31 96 GLY A O 1
ATOM 767 N N . PRO A 1 97 ? 10.163 11.028 28.292 1.00 67.31 97 PRO A N 1
ATOM 768 C CA . PRO A 1 97 ? 9.476 10.049 27.454 1.00 67.31 97 PRO A CA 1
ATOM 769 C C . PRO A 1 97 ? 10.282 8.749 27.397 1.00 67.31 97 PRO A C 1
ATOM 771 O O . PRO A 1 97 ? 11.410 8.742 26.908 1.00 67.31 97 PRO A O 1
ATOM 774 N N . VAL A 1 98 ? 9.685 7.649 27.866 1.00 72.75 98 VAL A N 1
ATOM 775 C CA . VAL A 1 98 ? 10.323 6.326 27.859 1.00 72.75 98 VAL A CA 1
ATOM 776 C C . VAL A 1 98 ? 10.827 6.009 26.446 1.00 72.75 98 VAL A C 1
ATOM 778 O O . VAL A 1 98 ? 10.040 6.084 25.490 1.00 72.75 98 VAL A O 1
ATOM 781 N N . PRO A 1 99 ? 12.111 5.642 26.283 1.00 73.19 99 PRO A N 1
ATOM 782 C CA . PRO A 1 99 ? 12.666 5.338 24.978 1.00 73.19 99 PRO A CA 1
ATOM 783 C C . PRO A 1 99 ? 11.840 4.273 24.249 1.00 73.19 99 PRO A C 1
ATOM 785 O O . PRO A 1 99 ? 11.414 3.273 24.826 1.00 73.19 99 PRO A O 1
ATOM 788 N N . THR A 1 100 ? 11.633 4.462 22.943 1.00 68.81 100 THR A N 1
ATOM 789 C CA . THR A 1 100 ? 10.745 3.604 22.134 1.00 68.81 100 THR A CA 1
ATOM 790 C C . THR A 1 100 ? 11.115 2.115 22.163 1.00 68.81 100 THR A C 1
ATOM 792 O O . THR A 1 100 ? 10.226 1.276 22.019 1.00 68.81 100 THR A O 1
ATOM 795 N N . TYR A 1 101 ? 12.382 1.771 22.412 1.00 72.31 101 TYR A N 1
ATOM 796 C CA . TYR A 1 101 ? 12.846 0.387 22.554 1.00 72.31 101 TYR A CA 1
ATOM 797 C C . TYR A 1 101 ? 12.451 -0.273 23.889 1.00 72.31 101 TYR A C 1
ATOM 799 O O . TYR A 1 101 ? 12.345 -1.495 23.939 1.00 72.31 101 TYR A O 1
ATOM 807 N N . LEU A 1 102 ? 12.151 0.509 24.934 1.00 73.75 102 LEU A N 1
ATOM 808 C CA . LEU A 1 102 ? 11.565 0.028 26.197 1.00 73.75 102 LEU A CA 1
ATOM 809 C C . LEU A 1 102 ? 10.033 -0.056 26.136 1.00 73.75 102 LEU A C 1
ATOM 811 O O . LEU A 1 102 ? 9.408 -0.729 26.958 1.00 73.75 102 LEU A O 1
ATOM 815 N N . THR A 1 103 ? 9.395 0.612 25.169 1.00 72.38 103 THR A N 1
ATOM 816 C CA . THR A 1 103 ? 7.934 0.563 25.044 1.00 72.38 103 THR A CA 1
ATOM 817 C C . THR A 1 103 ? 7.482 -0.803 24.530 1.00 72.38 103 THR A C 1
ATOM 819 O O . THR A 1 103 ? 7.918 -1.277 23.478 1.00 72.38 103 THR A O 1
ATOM 822 N N . LYS A 1 104 ? 6.568 -1.451 25.265 1.00 74.69 104 LYS A N 1
ATOM 823 C CA . LYS A 1 104 ? 5.969 -2.725 24.848 1.00 74.69 104 LYS A CA 1
ATOM 824 C C . LYS A 1 104 ? 5.396 -2.575 23.435 1.00 74.69 104 LYS A C 1
ATOM 826 O O . LYS A 1 104 ? 4.587 -1.681 23.170 1.00 74.69 104 LYS A O 1
ATOM 831 N N . ARG A 1 105 ? 5.812 -3.458 22.519 1.00 78.94 105 ARG A N 1
ATOM 832 C CA . ARG A 1 105 ? 5.301 -3.476 21.143 1.00 78.94 105 ARG A CA 1
ATOM 833 C C . ARG A 1 105 ? 3.778 -3.561 21.165 1.00 78.94 105 ARG A C 1
ATOM 835 O O . ARG A 1 105 ? 3.206 -4.439 21.807 1.00 78.94 105 ARG A O 1
ATOM 842 N N . LYS A 1 106 ? 3.125 -2.664 20.421 1.00 83.44 106 LYS A N 1
ATOM 843 C CA . LYS A 1 106 ? 1.670 -2.708 20.244 1.00 83.44 106 LYS A CA 1
ATOM 844 C C . LYS A 1 106 ? 1.275 -4.068 19.656 1.00 83.44 106 LYS A C 1
ATOM 846 O O . LYS A 1 106 ? 1.948 -4.528 18.727 1.00 83.44 106 LYS A O 1
ATOM 851 N N . PRO A 1 107 ? 0.198 -4.695 20.156 1.00 88.50 107 PRO A N 1
ATOM 852 C CA . PRO A 1 107 ? -0.230 -5.985 19.644 1.00 88.50 107 PRO A CA 1
ATOM 853 C C . PRO A 1 107 ? -0.590 -5.887 18.154 1.00 88.50 107 PRO A C 1
ATOM 855 O O . PRO A 1 107 ? -0.954 -4.828 17.631 1.00 88.50 107 PRO A O 1
ATOM 858 N N . SER A 1 108 ? -0.449 -7.001 17.436 1.00 92.50 108 SER A N 1
ATOM 859 C CA . SER A 1 108 ? -0.779 -7.060 16.012 1.00 92.50 108 SER A CA 1
ATOM 860 C C . SER A 1 108 ? -2.291 -6.935 15.807 1.00 92.50 108 SER A C 1
ATOM 862 O O . SER A 1 108 ? -3.079 -7.431 16.604 1.00 92.50 108 SER A O 1
ATOM 864 N N . LYS A 1 109 ? -2.737 -6.328 14.698 1.00 93.06 109 LYS A N 1
ATOM 865 C CA . LYS A 1 109 ? -4.179 -6.171 14.403 1.00 93.06 109 LYS A CA 1
ATOM 866 C C . LYS A 1 109 ? -4.951 -7.497 14.422 1.00 93.06 109 LYS A C 1
ATOM 868 O O . LYS A 1 109 ? -6.140 -7.492 14.718 1.00 93.06 109 LYS A O 1
ATOM 873 N N . THR A 1 110 ? -4.287 -8.610 14.109 1.00 94.06 110 THR A N 1
ATOM 874 C CA . THR A 1 110 ? -4.849 -9.963 14.195 1.00 94.06 110 THR A CA 1
ATOM 875 C C . THR A 1 110 ? -5.016 -10.422 15.643 1.00 94.06 110 THR A C 1
ATOM 877 O O . THR A 1 110 ? -6.063 -10.967 15.975 1.00 94.06 110 THR A O 1
ATOM 880 N N . ALA A 1 111 ? -4.044 -10.140 16.517 1.00 94.06 111 ALA A N 1
ATOM 881 C CA . ALA A 1 111 ? -4.164 -10.394 17.950 1.00 94.06 111 ALA A CA 1
ATOM 882 C C . ALA A 1 111 ? -5.279 -9.547 18.583 1.00 94.06 111 ALA A C 1
ATOM 884 O O . ALA A 1 111 ? -6.107 -10.094 19.305 1.00 94.06 111 ALA A O 1
ATOM 885 N N . LEU A 1 112 ? -5.373 -8.252 18.243 1.00 94.12 112 LEU A N 1
ATOM 886 C CA . LEU A 1 112 ? -6.488 -7.411 18.703 1.00 94.12 112 LEU A CA 1
ATOM 887 C C . LEU A 1 112 ? -7.839 -7.942 18.214 1.00 94.12 112 LEU A C 1
ATOM 889 O O . LEU A 1 112 ? -8.816 -7.906 18.949 1.00 94.12 112 LEU A O 1
ATOM 893 N N . LEU A 1 113 ? -7.907 -8.445 16.978 1.00 96.12 113 LEU A N 1
ATOM 894 C CA . LEU A 1 113 ? -9.138 -9.012 16.432 1.00 96.12 113 LEU A CA 1
ATOM 895 C C . LEU A 1 113 ? -9.565 -10.259 17.209 1.00 96.12 113 LEU A C 1
ATOM 897 O O . LEU A 1 113 ? -10.745 -10.383 17.522 1.00 96.12 113 LEU A O 1
ATOM 901 N N . LYS A 1 114 ? -8.616 -11.138 17.549 1.00 95.44 114 LYS A N 1
ATOM 902 C CA . LYS A 1 114 ? -8.879 -12.327 18.366 1.00 95.44 114 LYS A CA 1
ATOM 903 C C . LYS A 1 114 ? -9.394 -11.931 19.753 1.00 95.44 114 LYS A C 1
ATOM 905 O O . LYS A 1 114 ? -10.461 -12.380 20.150 1.00 95.44 114 LYS A O 1
ATOM 910 N N . GLN A 1 115 ? -8.710 -11.001 20.421 1.00 94.31 115 GLN A N 1
ATOM 911 C CA . GLN A 1 115 ? -9.128 -10.482 21.729 1.00 94.31 115 GLN A CA 1
ATOM 912 C C . GLN A 1 115 ? -10.524 -9.842 21.680 1.00 94.31 115 GLN A C 1
ATOM 914 O O . GLN A 1 115 ? -11.357 -10.106 22.541 1.00 94.31 115 GLN A O 1
ATOM 919 N N . ALA A 1 116 ? -10.809 -9.035 20.656 1.00 94.06 116 ALA A N 1
ATOM 920 C CA . ALA A 1 116 ? -12.119 -8.420 20.455 1.00 94.06 116 ALA A CA 1
ATOM 921 C C . ALA A 1 116 ? -13.230 -9.459 20.230 1.00 94.06 116 ALA A C 1
ATOM 923 O O . ALA A 1 116 ? -14.347 -9.295 20.721 1.00 94.06 116 ALA A O 1
ATOM 924 N N . GLN A 1 117 ? -12.942 -10.534 19.490 1.00 95.06 117 GLN A N 1
ATOM 925 C CA . GLN A 1 117 ? -13.891 -11.626 19.274 1.00 95.06 117 GLN A CA 1
ATOM 926 C C . GLN A 1 117 ? -14.152 -12.416 20.554 1.00 95.06 117 GLN A C 1
ATOM 928 O O . GLN A 1 117 ? -15.312 -12.665 20.863 1.00 95.06 117 GLN A O 1
ATOM 933 N N . GLU A 1 118 ? -13.107 -12.753 21.307 1.00 94.62 118 GLU A N 1
ATOM 934 C CA . GLU A 1 118 ? -13.226 -13.456 22.586 1.00 94.62 118 GLU A CA 1
ATOM 935 C C . GLU A 1 118 ? -14.028 -12.636 23.600 1.00 94.62 118 GLU A C 1
ATOM 937 O O . GLU A 1 118 ? -14.956 -13.159 24.212 1.00 94.62 118 GLU A O 1
ATOM 942 N N . LYS A 1 119 ? -13.742 -11.333 23.732 1.00 91.44 119 LYS A N 1
ATOM 943 C CA . LYS A 1 119 ? -14.537 -10.426 24.577 1.00 91.44 119 LYS A CA 1
ATOM 944 C C . LYS A 1 119 ? -16.001 -10.403 24.148 1.00 91.44 119 LYS A C 1
ATOM 946 O O . LYS A 1 119 ? -16.888 -10.581 24.975 1.00 91.44 119 LYS A O 1
ATOM 951 N N . LYS A 1 120 ? -16.265 -10.251 22.845 1.00 91.81 120 LYS A N 1
ATOM 952 C CA . LYS A 1 120 ? -17.635 -10.255 22.317 1.00 91.81 120 LYS A CA 1
ATOM 953 C C . LYS A 1 120 ? -18.355 -11.573 22.613 1.00 91.81 120 LYS A C 1
ATOM 955 O O . LYS A 1 120 ? -19.518 -11.535 22.987 1.00 91.81 120 LYS A O 1
ATOM 960 N N . GLN A 1 121 ? -17.682 -12.711 22.462 1.00 92.50 121 GLN A N 1
ATOM 961 C CA . GLN A 1 121 ? -18.248 -14.027 22.767 1.00 92.50 121 GLN A CA 1
ATOM 962 C C . GLN A 1 121 ? -18.559 -14.177 24.258 1.00 92.50 121 GLN A C 1
ATOM 964 O O . GLN A 1 121 ? -19.651 -14.621 24.593 1.00 92.50 121 GLN A O 1
ATOM 969 N N . LYS A 1 122 ? -17.658 -13.741 25.147 1.00 90.81 122 LYS A N 1
ATOM 970 C CA . LYS A 1 122 ? -17.893 -13.743 26.600 1.00 90.81 122 LYS A CA 1
ATOM 971 C C . LYS A 1 122 ? -19.113 -12.901 26.976 1.00 90.81 122 LYS A C 1
ATOM 973 O O . LYS A 1 122 ? -20.004 -13.395 27.656 1.00 90.81 122 LYS A O 1
ATOM 978 N N . LEU A 1 123 ? -19.203 -11.673 26.462 1.00 88.81 123 LEU A N 1
ATOM 979 C CA . LEU A 1 123 ? -20.355 -10.795 26.699 1.00 88.81 123 LEU A CA 1
ATOM 980 C C . LEU A 1 123 ? -21.658 -11.350 26.106 1.00 88.81 123 LEU A C 1
ATOM 982 O O . LEU A 1 123 ? -22.730 -11.101 26.640 1.00 88.81 123 LEU A O 1
A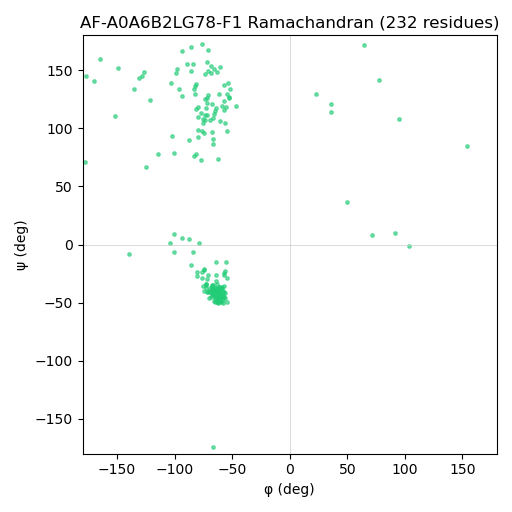TOM 986 N N . GLN A 1 124 ? -21.582 -12.089 24.995 1.00 89.56 124 GLN A N 1
ATOM 987 C CA . GLN A 1 124 ? -22.744 -12.757 24.408 1.00 89.56 124 GLN A CA 1
ATOM 988 C C . GLN A 1 124 ? -23.199 -13.966 25.230 1.00 89.56 124 GLN A C 1
ATOM 990 O O . GLN A 1 124 ? -24.401 -14.169 25.345 1.00 89.56 124 GLN A O 1
ATOM 995 N N . ALA A 1 125 ? -22.272 -14.737 25.802 1.00 90.38 125 ALA A N 1
ATOM 996 C CA . ALA A 1 125 ? -22.588 -15.893 26.640 1.00 90.38 125 ALA A CA 1
ATOM 997 C C . ALA A 1 125 ? -23.249 -15.492 27.969 1.00 90.38 125 ALA A C 1
ATOM 999 O O . ALA A 1 125 ? -24.139 -16.183 28.443 1.00 90.38 125 ALA A O 1
ATOM 1000 N N . LEU A 1 126 ? -22.844 -14.353 28.536 1.00 87.44 126 LEU A N 1
ATOM 1001 C CA . LEU A 1 126 ? -23.392 -13.795 29.779 1.00 87.44 126 LEU A CA 1
ATOM 1002 C C . LEU A 1 126 ? -24.618 -12.896 29.538 1.00 87.44 126 LEU A C 1
ATOM 1004 O O . LEU A 1 126 ? -25.109 -12.234 30.448 1.00 87.44 126 LEU A O 1
ATOM 1008 N N . LYS A 1 127 ? -25.107 -12.803 28.298 1.00 85.81 127 LYS A N 1
ATOM 1009 C CA . LYS A 1 127 ? -26.199 -11.892 27.965 1.00 85.81 127 LYS A CA 1
ATOM 1010 C C . LYS A 1 127 ? -27.514 -12.406 28.559 1.00 85.81 127 LYS A C 1
ATOM 1012 O O . LYS A 1 127 ? -27.969 -13.481 28.189 1.00 85.81 127 LYS A O 1
ATOM 1017 N N . GLY A 1 128 ? -28.151 -11.590 29.398 1.00 82.56 128 GLY A N 1
ATOM 1018 C CA . GLY A 1 128 ? -29.437 -11.908 30.030 1.00 82.56 128 GLY A CA 1
ATOM 1019 C C . GLY A 1 128 ? -29.336 -12.318 31.500 1.00 82.56 128 GLY A C 1
ATOM 1020 O O . GLY A 1 128 ? -30.369 -12.548 32.115 1.00 82.56 128 GLY A O 1
ATOM 1021 N N . THR A 1 129 ? -28.130 -12.373 32.071 1.00 88.88 129 THR A N 1
ATOM 1022 C CA . THR A 1 129 ? -27.930 -12.464 33.524 1.00 88.88 129 THR A CA 1
ATOM 1023 C C . THR A 1 129 ? -27.643 -11.080 34.111 1.00 88.88 129 THR A C 1
ATOM 1025 O O . THR A 1 129 ? -27.065 -10.221 33.438 1.00 88.88 129 THR A O 1
ATOM 1028 N N . GLU A 1 130 ? -28.008 -10.861 35.376 1.00 85.56 130 GLU A N 1
ATOM 1029 C CA . GLU A 1 130 ? -27.708 -9.609 36.096 1.00 85.56 130 GLU A CA 1
ATOM 1030 C C . GLU A 1 130 ? -26.193 -9.340 36.150 1.00 85.56 130 GLU A C 1
ATOM 1032 O O . GLU A 1 130 ? -25.730 -8.211 35.957 1.00 85.56 130 GLU A O 1
ATOM 1037 N N . GLU A 1 131 ? -25.403 -10.405 36.303 1.00 86.00 131 GLU A N 1
ATOM 1038 C CA . GLU A 1 131 ? -23.939 -10.364 36.253 1.00 86.00 131 GLU A CA 1
ATOM 1039 C C . GLU A 1 131 ? -23.412 -9.885 34.892 1.00 86.00 131 GLU A C 1
ATOM 1041 O O . GLU A 1 131 ? -22.454 -9.109 34.822 1.00 86.00 131 GLU A O 1
ATOM 1046 N N . GLY A 1 132 ? -24.052 -10.299 33.793 1.00 86.44 132 GLY A N 1
ATOM 1047 C CA . GLY A 1 132 ? -23.693 -9.868 32.447 1.00 86.44 132 GLY A CA 1
ATOM 1048 C C . GLY A 1 132 ? -23.928 -8.378 32.223 1.00 86.44 132 GLY A C 1
ATOM 1049 O O . GLY A 1 132 ? -23.089 -7.698 31.628 1.00 86.44 132 GLY A O 1
ATOM 1050 N N . GLU A 1 133 ? -25.031 -7.834 32.739 1.00 89.12 133 GLU A N 1
ATOM 1051 C CA . GLU A 1 133 ? -25.304 -6.396 32.661 1.00 89.12 133 GLU A CA 1
ATOM 1052 C C . GLU A 1 133 ? -24.314 -5.570 33.486 1.00 89.12 133 GLU A C 1
ATOM 1054 O O . GLU A 1 133 ? -23.846 -4.520 33.026 1.00 89.12 133 GLU A O 1
ATOM 1059 N N . ALA A 1 134 ? -23.961 -6.047 34.683 1.00 90.94 134 ALA A N 1
ATOM 1060 C CA . ALA A 1 134 ? -22.934 -5.427 35.512 1.00 90.94 134 ALA A CA 1
ATOM 1061 C C . ALA A 1 134 ? -21.573 -5.420 34.796 1.00 90.94 134 ALA A C 1
ATOM 1063 O O . ALA A 1 134 ? -20.916 -4.375 34.737 1.00 90.94 134 ALA A O 1
ATOM 1064 N N . LEU A 1 135 ? -21.186 -6.536 34.169 1.00 89.88 135 LEU A N 1
ATOM 1065 C CA . LEU A 1 135 ? -19.933 -6.651 33.422 1.00 89.88 135 LEU A CA 1
ATOM 1066 C C . LEU A 1 135 ? -19.894 -5.715 32.204 1.00 89.88 135 LEU A C 1
ATOM 1068 O O . LEU A 1 135 ? -18.891 -5.035 31.983 1.00 89.88 135 LEU A O 1
ATOM 1072 N N . ILE A 1 136 ? -20.991 -5.611 31.444 1.00 90.69 136 ILE A N 1
ATOM 1073 C CA . ILE A 1 136 ? -21.099 -4.678 30.307 1.00 90.69 136 ILE A CA 1
ATOM 1074 C C . ILE A 1 136 ? -20.908 -3.232 30.778 1.00 90.69 136 ILE A C 1
ATOM 1076 O O . ILE A 1 136 ? -20.157 -2.472 30.157 1.00 90.69 136 ILE A O 1
ATOM 1080 N N . LYS A 1 137 ? -21.555 -2.844 31.886 1.00 93.06 137 LYS A N 1
ATOM 1081 C CA . LYS A 1 137 ? -21.402 -1.506 32.476 1.00 93.06 137 LYS A CA 1
ATOM 1082 C C . LYS A 1 137 ? -19.950 -1.271 32.901 1.00 93.06 137 LYS A C 1
ATOM 1084 O O . LYS A 1 137 ? -19.373 -0.247 32.535 1.00 93.06 137 LYS A O 1
ATOM 1089 N N . GLN A 1 138 ? -19.332 -2.217 33.609 1.00 93.81 138 GLN A N 1
ATOM 1090 C CA . GLN A 1 138 ? -17.932 -2.117 34.034 1.00 93.81 138 GLN A CA 1
ATOM 1091 C C . GLN A 1 138 ? -16.964 -1.976 32.850 1.00 93.81 138 GLN A C 1
ATOM 1093 O O . GLN A 1 138 ? -16.092 -1.102 32.869 1.00 93.81 138 GLN A O 1
ATOM 1098 N N . GLU A 1 139 ? -17.125 -2.774 31.789 1.00 92.19 139 GLU A N 1
ATOM 1099 C CA . GLU A 1 139 ? -16.292 -2.661 30.587 1.00 92.19 139 GLU A CA 1
ATOM 1100 C C . GLU A 1 139 ? -16.489 -1.320 29.869 1.00 92.19 139 GLU A C 1
ATOM 1102 O O . GLU A 1 139 ? -15.510 -0.712 29.415 1.00 92.19 139 GLU A O 1
ATOM 1107 N N . ALA A 1 140 ? -17.725 -0.818 29.798 1.00 92.62 140 ALA A N 1
ATOM 1108 C CA . ALA A 1 140 ? -18.022 0.487 29.217 1.00 92.62 140 ALA A CA 1
ATOM 1109 C C . ALA A 1 140 ? -17.324 1.619 29.992 1.00 92.62 140 ALA A C 1
ATOM 1111 O O . ALA A 1 140 ? -16.658 2.460 29.378 1.00 92.62 140 ALA A O 1
ATOM 1112 N N . TRP A 1 141 ? -17.387 1.598 31.327 1.00 95.38 141 TRP A N 1
ATOM 1113 C CA . TRP A 1 141 ? -16.705 2.569 32.190 1.00 95.38 141 TRP A CA 1
ATOM 1114 C C . TRP A 1 141 ? -15.180 2.474 32.095 1.00 95.38 141 TRP A C 1
ATOM 1116 O O . TRP A 1 141 ? -14.503 3.493 31.945 1.00 95.38 141 TRP A O 1
ATOM 1126 N N . SER A 1 142 ? -14.624 1.260 32.104 1.00 94.50 142 SER A N 1
ATOM 1127 C CA . SER A 1 142 ? -13.185 1.028 31.920 1.00 94.50 142 SER A CA 1
ATOM 1128 C C . SER A 1 142 ? -12.698 1.572 30.573 1.00 94.50 142 SER A C 1
ATOM 1130 O O . SER A 1 142 ? -11.682 2.267 30.488 1.00 94.50 142 SER A O 1
ATOM 1132 N N . THR A 1 143 ? -13.469 1.334 29.511 1.00 94.06 143 THR A N 1
ATOM 1133 C CA . THR A 1 143 ? -13.178 1.842 28.167 1.00 94.06 143 THR A CA 1
ATOM 1134 C C . THR A 1 143 ? -13.270 3.367 28.103 1.00 94.06 143 THR A C 1
ATOM 1136 O O . THR A 1 143 ? -12.415 4.005 27.485 1.00 94.06 143 THR A O 1
ATOM 1139 N N . ALA A 1 144 ? -14.274 3.969 28.744 1.00 95.50 144 ALA A N 1
ATOM 1140 C CA . ALA A 1 144 ? -14.420 5.420 28.827 1.00 95.50 144 ALA A CA 1
ATOM 1141 C C . ALA A 1 144 ? -13.239 6.061 29.571 1.00 95.50 144 ALA A C 1
ATOM 1143 O O . ALA A 1 144 ? -12.663 7.028 29.075 1.00 95.50 144 ALA A O 1
ATOM 1144 N N . LYS A 1 145 ? -12.802 5.465 30.688 1.00 96.69 145 LYS A N 1
ATOM 11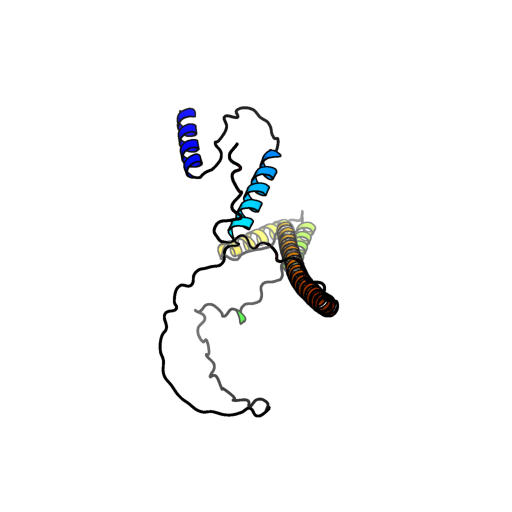45 C CA . LYS A 1 145 ? -11.632 5.920 31.452 1.00 96.69 145 LYS A CA 1
ATOM 1146 C C . LYS A 1 145 ? -10.353 5.892 30.611 1.00 96.69 145 LYS A C 1
ATOM 1148 O O . LYS A 1 145 ? -9.626 6.879 30.577 1.00 96.69 145 LYS A O 1
ATOM 1153 N N . LYS A 1 146 ? -10.101 4.808 29.868 1.00 94.75 146 LYS A N 1
ATOM 1154 C CA . LYS A 1 146 ? -8.947 4.713 28.949 1.00 94.75 146 LY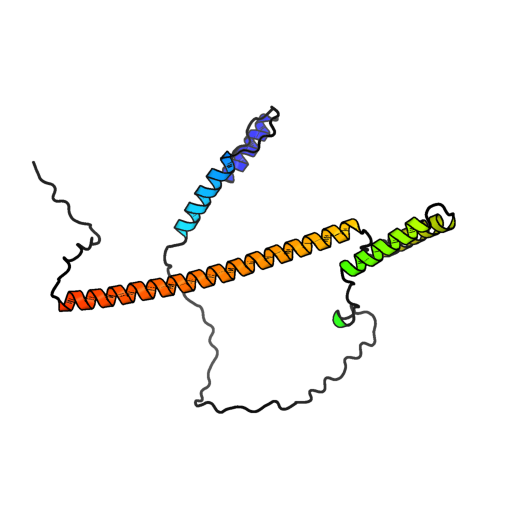S A CA 1
ATOM 1155 C C . LYS A 1 146 ? -8.981 5.784 27.860 1.00 94.75 146 LYS A C 1
ATOM 1157 O O . LYS A 1 146 ? -7.968 6.422 27.583 1.00 94.75 146 LYS A O 1
ATOM 1162 N N . LYS A 1 147 ? -10.156 6.025 27.274 1.00 94.88 147 LYS A N 1
ATOM 1163 C CA . LYS A 1 147 ? -10.341 7.084 26.272 1.00 94.88 147 LYS A CA 1
ATOM 1164 C C . LYS A 1 147 ? -10.112 8.479 26.859 1.00 94.88 147 LYS A C 1
ATOM 1166 O O . LYS A 1 147 ? -9.494 9.294 26.183 1.00 94.88 147 LYS A O 1
ATOM 1171 N N . LEU A 1 148 ? -10.555 8.734 28.094 1.00 95.94 148 LEU A N 1
ATOM 1172 C CA . LEU A 1 148 ? -10.332 10.000 28.803 1.00 95.94 148 LEU A CA 1
ATOM 1173 C C . LEU A 1 148 ? -8.838 10.264 29.042 1.00 95.94 148 LEU A C 1
ATOM 1175 O O . LEU A 1 148 ? -8.376 11.377 28.830 1.00 95.94 148 LEU A O 1
ATOM 1179 N N . ILE A 1 149 ? -8.077 9.223 29.397 1.00 94.44 149 ILE A N 1
ATOM 1180 C CA . ILE A 1 149 ? -6.609 9.276 29.534 1.00 94.44 149 ILE A CA 1
ATOM 1181 C C . ILE A 1 149 ? -5.918 9.564 28.179 1.00 94.44 149 ILE A C 1
ATOM 1183 O O . ILE A 1 149 ? -4.746 9.928 28.133 1.00 94.44 149 ILE A O 1
ATOM 1187 N N . GLY A 1 150 ? -6.633 9.428 27.057 1.00 93.00 150 GLY A N 1
ATOM 1188 C CA . GLY A 1 150 ? -6.099 9.605 25.705 1.00 93.00 150 GLY A CA 1
ATOM 1189 C C . GLY A 1 150 ? -5.579 8.310 25.074 1.00 93.00 150 GLY A C 1
ATOM 1190 O O . GLY A 1 150 ? -4.969 8.337 23.999 1.00 93.00 150 GLY A O 1
ATOM 1191 N N . GLU A 1 151 ? -5.830 7.154 25.697 1.00 92.06 151 GLU A N 1
ATOM 1192 C CA . GLU A 1 151 ? -5.461 5.860 25.136 1.00 92.06 151 GLU A CA 1
ATOM 1193 C C . GLU A 1 151 ? -6.353 5.515 23.930 1.00 92.06 151 GLU A C 1
ATOM 1195 O O . GLU A 1 151 ? -7.587 5.544 23.980 1.00 92.06 151 GLU A O 1
ATOM 1200 N N . LYS A 1 152 ? -5.722 5.155 22.806 1.00 91.25 152 LYS A N 1
ATOM 1201 C CA . LYS A 1 152 ? -6.429 4.747 21.583 1.00 91.25 152 LYS A CA 1
ATOM 1202 C C . LYS A 1 152 ? -6.886 3.296 21.694 1.00 91.25 152 LYS A C 1
ATOM 1204 O O . LYS A 1 152 ? -6.120 2.378 21.409 1.00 91.25 152 LYS A O 1
ATOM 1209 N N . VAL A 1 153 ? -8.152 3.111 22.048 1.00 91.69 153 VAL A N 1
ATOM 1210 C CA . VAL A 1 153 ? -8.781 1.795 22.199 1.00 91.69 153 VAL A CA 1
ATOM 1211 C C . VAL A 1 153 ? -9.245 1.232 20.845 1.00 91.69 153 VAL A C 1
ATOM 1213 O O . VAL A 1 153 ? -9.946 1.908 20.089 1.00 91.69 153 VAL A O 1
ATOM 1216 N N . PHE A 1 154 ? -8.873 -0.015 20.535 1.00 92.12 154 PHE A N 1
ATOM 1217 C CA . PHE A 1 154 ? -9.191 -0.701 19.273 1.00 92.12 154 PHE A CA 1
ATOM 1218 C C . PHE A 1 154 ? -9.901 -2.044 19.515 1.00 92.12 154 PHE A C 1
ATOM 1220 O O . PHE A 1 154 ? -9.351 -3.095 19.200 1.00 92.12 154 PHE A O 1
ATOM 1227 N N . ASP A 1 155 ? -11.125 -2.010 20.043 1.00 90.06 155 ASP A N 1
ATOM 1228 C CA . ASP A 1 155 ? -11.877 -3.225 20.408 1.00 90.06 155 ASP A CA 1
ATOM 1229 C C . ASP A 1 155 ? -12.945 -3.649 19.369 1.00 90.06 155 ASP A C 1
ATOM 1231 O O . ASP A 1 155 ? -13.520 -4.726 19.479 1.00 90.06 155 ASP A O 1
ATOM 1235 N N . ASP A 1 156 ? -13.208 -2.856 18.320 1.00 93.44 156 ASP A N 1
ATOM 1236 C CA . ASP A 1 156 ? -14.255 -3.166 17.328 1.00 93.44 156 ASP A CA 1
ATOM 1237 C C . ASP A 1 156 ? -13.813 -4.255 16.317 1.00 93.44 156 ASP A C 1
ATOM 1239 O O . ASP A 1 156 ? -12.981 -3.973 15.435 1.00 93.44 156 ASP A O 1
ATOM 1243 N N . PRO A 1 157 ? -14.418 -5.464 16.308 1.00 94.38 157 PRO A N 1
ATOM 1244 C CA . PRO A 1 157 ? -13.972 -6.560 15.444 1.00 94.38 157 PRO A CA 1
ATOM 1245 C C . PRO A 1 157 ? -14.155 -6.245 13.952 1.00 94.38 157 PRO A C 1
ATOM 1247 O O . PRO A 1 157 ? -13.284 -6.545 13.133 1.00 94.38 157 PRO A O 1
ATOM 1250 N N . ASP A 1 158 ? -15.248 -5.580 13.569 1.00 95.25 158 ASP A N 1
ATOM 1251 C CA . ASP A 1 158 ? -15.532 -5.279 12.160 1.00 95.25 158 ASP A CA 1
ATOM 1252 C C . ASP A 1 158 ? -14.615 -4.190 11.597 1.00 95.25 158 ASP A C 1
ATOM 1254 O O . ASP A 1 158 ? -14.198 -4.248 10.432 1.00 95.25 158 ASP A O 1
ATOM 1258 N N . ARG A 1 159 ? -14.226 -3.214 12.427 1.00 95.25 159 ARG A N 1
ATOM 1259 C CA . ARG A 1 159 ? -13.234 -2.203 12.040 1.00 95.25 159 ARG A CA 1
ATOM 1260 C C . ARG A 1 159 ? -11.851 -2.826 11.897 1.00 95.25 159 ARG A C 1
ATOM 1262 O O . ARG A 1 159 ? -11.149 -2.501 10.933 1.00 95.25 159 ARG A O 1
ATOM 1269 N N . LEU A 1 160 ? -11.477 -3.736 12.797 1.00 95.88 160 LEU A N 1
ATOM 1270 C CA . LEU A 1 160 ? -10.214 -4.472 12.726 1.00 95.88 160 LEU A CA 1
ATOM 1271 C C . LEU A 1 160 ? -10.141 -5.337 11.462 1.00 95.88 160 LEU A C 1
ATOM 1273 O O . LEU A 1 160 ? -9.170 -5.213 10.713 1.00 95.88 160 LEU A O 1
ATOM 1277 N N . LYS A 1 161 ? -11.202 -6.088 11.130 1.00 96.69 161 LYS A N 1
ATOM 1278 C CA . LYS A 1 161 ? -11.311 -6.848 9.867 1.00 96.69 161 LYS A CA 1
ATOM 1279 C C . LYS A 1 161 ? -11.107 -5.956 8.641 1.00 96.69 161 LYS A C 1
ATOM 1281 O O . LYS A 1 161 ? -10.305 -6.269 7.760 1.00 96.69 161 LYS A O 1
ATOM 1286 N N . LYS A 1 162 ? -11.801 -4.812 8.579 1.00 97.19 162 LYS A N 1
ATOM 1287 C CA . LYS A 1 162 ? -11.645 -3.835 7.482 1.00 97.19 162 LYS A CA 1
ATOM 1288 C C . LYS A 1 162 ? -10.224 -3.267 7.427 1.00 97.19 162 LYS A C 1
ATOM 1290 O O . LYS A 1 162 ? -9.697 -3.043 6.340 1.00 97.19 162 LYS A O 1
ATOM 1295 N N . SER A 1 163 ? -9.599 -3.034 8.580 1.00 96.38 163 SER A N 1
ATOM 1296 C CA . SER A 1 163 ? -8.222 -2.542 8.676 1.00 96.38 163 SER A CA 1
ATOM 1297 C C . SER A 1 163 ? -7.216 -3.540 8.120 1.00 96.38 163 SER A C 1
ATOM 1299 O O . SER A 1 163 ? -6.394 -3.159 7.288 1.00 96.38 163 SER A O 1
ATOM 1301 N N . ILE A 1 164 ? -7.346 -4.812 8.497 1.00 96.81 164 ILE A N 1
ATOM 1302 C CA . ILE A 1 164 ? -6.517 -5.907 7.984 1.00 96.81 164 ILE A CA 1
ATOM 1303 C C . ILE A 1 164 ? -6.678 -6.024 6.464 1.00 96.81 164 ILE A C 1
ATOM 1305 O O . ILE A 1 164 ? -5.687 -5.956 5.739 1.00 96.81 164 ILE A O 1
ATOM 1309 N N . LYS A 1 165 ? -7.918 -6.052 5.953 1.00 97.94 165 LYS A N 1
ATOM 1310 C CA . LYS A 1 165 ? -8.183 -6.089 4.502 1.00 97.94 165 LYS A CA 1
ATOM 1311 C C . LYS A 1 165 ? -7.557 -4.906 3.755 1.00 97.94 165 LYS A C 1
ATOM 1313 O O . LYS A 1 165 ? -7.009 -5.080 2.667 1.00 97.94 165 LYS A O 1
ATOM 1318 N N . ARG A 1 166 ? -7.613 -3.693 4.317 1.00 98.19 166 ARG A N 1
ATOM 1319 C CA . ARG A 1 166 ? -6.967 -2.507 3.725 1.00 98.19 166 ARG A CA 1
ATOM 1320 C C . ARG A 1 166 ? -5.449 -2.666 3.657 1.00 98.19 166 ARG A C 1
ATOM 1322 O O . ARG A 1 166 ? -4.856 -2.307 2.642 1.00 98.19 166 ARG A O 1
ATOM 1329 N N . ASP A 1 167 ? -4.826 -3.201 4.701 1.00 96.94 167 ASP A N 1
ATOM 1330 C CA . ASP A 1 167 ? -3.380 -3.431 4.721 1.00 96.94 167 ASP A CA 1
ATOM 1331 C C . ASP A 1 167 ? -2.968 -4.509 3.713 1.00 96.94 167 ASP A C 1
ATOM 1333 O O . ASP A 1 167 ? -2.011 -4.320 2.963 1.00 96.94 167 ASP A O 1
ATOM 1337 N N . GLU A 1 168 ? -3.728 -5.598 3.615 1.00 97.75 168 GLU A N 1
ATOM 1338 C CA . GLU A 1 168 ? -3.523 -6.627 2.592 1.00 97.75 168 GLU A CA 1
ATOM 1339 C C . GLU A 1 168 ? -3.649 -6.058 1.178 1.00 97.75 168 GLU A C 1
ATOM 1341 O O . GLU A 1 168 ? -2.815 -6.339 0.319 1.00 97.75 168 GLU A O 1
ATOM 1346 N N . GLN A 1 169 ? -4.657 -5.222 0.917 1.00 98.25 169 GLN A N 1
ATOM 1347 C CA . GLN A 1 169 ? -4.816 -4.563 -0.380 1.00 98.25 169 GLN A CA 1
ATOM 1348 C C . GLN A 1 169 ? -3.644 -3.631 -0.696 1.00 98.25 169 GLN A C 1
ATOM 1350 O O . GLN A 1 169 ? -3.172 -3.621 -1.833 1.00 98.25 169 GLN A O 1
ATOM 1355 N N . LYS A 1 170 ? -3.144 -2.873 0.288 1.00 98.19 170 LYS A N 1
ATOM 1356 C CA . LYS A 1 170 ? -1.942 -2.042 0.124 1.00 98.19 170 LYS A CA 1
ATOM 1357 C C . LYS A 1 170 ? -0.725 -2.895 -0.231 1.00 98.19 170 LYS A C 1
ATOM 1359 O O . LYS A 1 170 ? -0.039 -2.582 -1.200 1.00 98.19 170 LYS A O 1
ATOM 1364 N N . LYS A 1 171 ? -0.508 -4.008 0.478 1.00 98.06 171 LYS A N 1
ATOM 1365 C CA . LYS A 1 171 ? 0.574 -4.961 0.178 1.00 98.06 171 LYS A CA 1
ATOM 1366 C C . LYS A 1 171 ? 0.431 -5.562 -1.223 1.00 98.06 171 LYS A C 1
ATOM 1368 O O . LYS A 1 171 ? 1.398 -5.589 -1.975 1.00 98.06 171 LYS A O 1
ATOM 1373 N N . LYS A 1 172 ? -0.781 -5.962 -1.623 1.00 98.31 172 LYS A N 1
ATOM 1374 C CA . LYS A 1 172 ? -1.072 -6.467 -2.978 1.00 98.31 172 LYS A CA 1
ATOM 1375 C C . LYS A 1 172 ? -0.777 -5.419 -4.056 1.00 98.31 172 LYS A C 1
ATOM 1377 O O . LYS A 1 172 ? -0.207 -5.767 -5.085 1.00 98.31 172 LYS A O 1
ATOM 1382 N N . LYS A 1 173 ? -1.147 -4.151 -3.839 1.00 98.38 173 LYS A N 1
ATOM 1383 C CA . LYS A 1 173 ? -0.829 -3.045 -4.762 1.00 98.38 173 LYS A CA 1
ATOM 1384 C C . LYS A 1 173 ? 0.678 -2.829 -4.869 1.00 98.38 173 LYS A C 1
ATOM 1386 O O . LYS A 1 173 ? 1.201 -2.836 -5.975 1.00 98.38 173 LYS A O 1
ATOM 1391 N N . SER A 1 174 ? 1.367 -2.741 -3.733 1.00 98.25 174 SER A N 1
ATOM 1392 C CA . SER A 1 174 ? 2.823 -2.584 -3.687 1.00 98.25 174 SER A CA 1
ATOM 1393 C C . SER A 1 174 ? 3.548 -3.728 -4.406 1.00 98.25 174 SER A C 1
ATOM 1395 O O . SER A 1 174 ? 4.414 -3.461 -5.234 1.00 98.25 174 SER A O 1
ATOM 1397 N N . LYS A 1 175 ? 3.124 -4.983 -4.194 1.00 98.44 175 LYS A N 1
ATOM 1398 C CA . LYS A 1 175 ? 3.654 -6.146 -4.922 1.00 98.44 175 LYS A CA 1
ATOM 1399 C C . LYS A 1 175 ? 3.473 -6.001 -6.436 1.00 98.44 175 LYS A C 1
ATOM 1401 O O . LYS A 1 175 ? 4.440 -6.116 -7.176 1.00 98.44 175 LYS A O 1
ATOM 1406 N N . LYS A 1 176 ? 2.259 -5.681 -6.899 1.00 98.44 176 LYS A N 1
ATOM 1407 C CA . LYS A 1 176 ? 1.976 -5.491 -8.334 1.00 98.44 176 LYS A CA 1
ATOM 1408 C C . LYS A 1 176 ? 2.826 -4.383 -8.956 1.00 98.44 176 LYS A C 1
ATOM 1410 O O . LYS A 1 176 ? 3.319 -4.544 -10.068 1.00 98.44 176 LYS A O 1
ATOM 1415 N N . GLU A 1 177 ? 2.984 -3.263 -8.258 1.00 98.44 177 GLU A N 1
ATOM 1416 C CA . GLU A 1 177 ? 3.813 -2.150 -8.725 1.00 98.44 177 GLU A CA 1
ATOM 1417 C C . GLU A 1 177 ? 5.287 -2.541 -8.803 1.00 98.44 177 GLU A C 1
ATOM 1419 O O . GLU A 1 177 ? 5.960 -2.188 -9.769 1.00 98.44 177 GLU A O 1
ATOM 1424 N N . TRP A 1 178 ? 5.782 -3.289 -7.819 1.00 98.38 178 TRP A N 1
ATOM 1425 C CA . TRP A 1 178 ? 7.144 -3.807 -7.831 1.00 98.38 178 TRP A CA 1
ATOM 1426 C C . TRP A 1 178 ? 7.372 -4.764 -9.004 1.00 98.38 178 TRP A C 1
ATOM 1428 O O . TRP A 1 178 ? 8.279 -4.547 -9.806 1.00 98.38 178 TRP A O 1
ATOM 1438 N N . ASP A 1 179 ? 6.481 -5.738 -9.188 1.00 98.50 179 ASP A N 1
ATOM 1439 C CA . ASP A 1 179 ? 6.536 -6.679 -10.310 1.00 98.50 179 ASP A CA 1
ATOM 1440 C C . ASP A 1 179 ? 6.499 -5.939 -11.658 1.00 98.50 179 ASP A C 1
ATOM 1442 O O . ASP A 1 179 ? 7.235 -6.272 -12.588 1.00 98.50 179 ASP A O 1
ATOM 1446 N N . GLN A 1 180 ? 5.681 -4.886 -11.774 1.00 98.44 180 GLN A N 1
ATOM 1447 C CA . GLN A 1 180 ? 5.628 -4.047 -12.970 1.00 98.44 180 GLN A CA 1
ATOM 1448 C C . GLN A 1 180 ? 6.944 -3.294 -13.213 1.00 98.44 180 GLN A C 1
ATOM 1450 O O . GLN A 1 180 ? 7.372 -3.186 -14.367 1.00 98.44 180 GLN A O 1
ATOM 1455 N N . ARG A 1 181 ? 7.598 -2.780 -12.164 1.00 98.50 181 ARG A N 1
ATOM 1456 C CA . ARG A 1 181 ? 8.908 -2.115 -12.278 1.00 98.50 181 ARG A CA 1
ATOM 1457 C C . ARG A 1 181 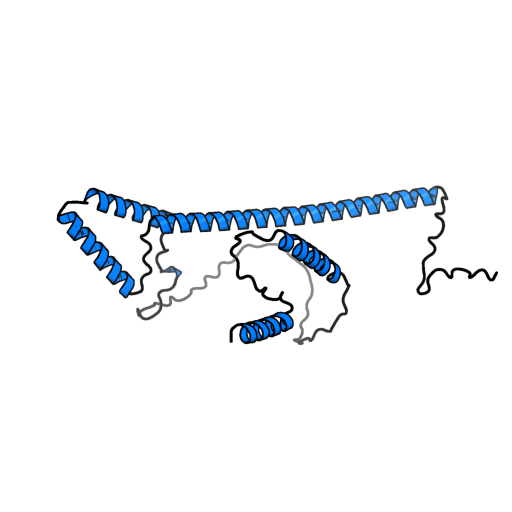? 9.966 -3.091 -12.783 1.00 98.50 181 ARG A C 1
ATOM 1459 O O . ARG A 1 181 ? 10.628 -2.781 -13.769 1.00 98.50 181 ARG A O 1
ATOM 1466 N N . ILE A 1 182 ? 10.039 -4.285 -12.197 1.00 98.56 182 ILE A N 1
ATOM 1467 C CA . ILE A 1 182 ? 10.976 -5.337 -12.617 1.00 98.56 182 ILE A CA 1
ATOM 1468 C C . ILE A 1 182 ? 10.725 -5.754 -14.072 1.00 98.56 182 ILE A C 1
ATOM 1470 O O . ILE A 1 182 ? 11.657 -5.806 -14.873 1.00 98.56 182 ILE A O 1
ATOM 1474 N N . ARG A 1 183 ? 9.463 -5.973 -14.465 1.00 98.44 183 ARG A N 1
ATOM 1475 C CA . ARG A 1 183 ? 9.108 -6.278 -15.865 1.00 98.44 183 ARG A CA 1
ATOM 1476 C C . ARG A 1 183 ? 9.518 -5.159 -16.818 1.00 98.44 183 ARG A C 1
ATOM 1478 O O . ARG A 1 183 ? 10.050 -5.426 -17.889 1.00 98.44 183 ARG A O 1
ATOM 1485 N N . THR A 1 184 ? 9.292 -3.906 -16.430 1.00 98.50 184 THR A N 1
ATOM 1486 C CA . THR A 1 184 ? 9.666 -2.744 -17.248 1.00 98.50 184 THR A CA 1
ATOM 1487 C C . THR A 1 184 ? 11.180 -2.667 -17.427 1.00 98.50 184 THR A C 1
ATOM 1489 O O . THR A 1 184 ? 11.644 -2.486 -18.550 1.00 98.50 184 THR A O 1
ATOM 1492 N N . GLN A 1 185 ? 11.944 -2.865 -16.351 1.00 98.56 185 GLN A N 1
ATOM 1493 C CA . GLN A 1 185 ? 13.405 -2.898 -16.391 1.00 98.56 185 GLN A CA 1
ATOM 1494 C C . GLN A 1 185 ? 13.914 -4.025 -17.299 1.00 98.56 185 GLN A C 1
ATOM 1496 O O . GLN A 1 185 ? 14.728 -3.775 -18.186 1.00 98.56 185 GLN A O 1
ATOM 1501 N N . ARG A 1 186 ? 13.378 -5.242 -17.148 1.00 98.44 186 ARG A N 1
ATOM 1502 C CA . ARG A 1 186 ? 13.735 -6.390 -17.994 1.00 98.44 186 ARG A CA 1
ATOM 1503 C C . ARG A 1 186 ? 13.441 -6.119 -19.470 1.00 98.44 186 ARG A C 1
ATOM 1505 O O . ARG A 1 186 ? 14.291 -6.355 -20.321 1.00 98.44 186 ARG A O 1
ATOM 1512 N N . ASN A 1 187 ? 12.270 -5.568 -19.781 1.00 98.38 187 ASN A N 1
ATOM 1513 C CA . ASN A 1 187 ? 11.900 -5.242 -21.158 1.00 98.38 187 ASN A CA 1
ATOM 1514 C C . ASN A 1 187 ? 12.819 -4.169 -21.762 1.00 98.38 187 ASN A C 1
ATOM 1516 O O . ASN A 1 187 ? 13.164 -4.257 -22.936 1.00 98.38 187 ASN A O 1
ATOM 1520 N N . GLN A 1 188 ? 13.240 -3.173 -20.976 1.00 98.31 188 GLN A N 1
ATOM 1521 C CA . GLN A 1 188 ? 14.203 -2.158 -21.422 1.00 98.31 188 GLN A CA 1
ATOM 1522 C C . GLN A 1 188 ? 15.587 -2.753 -21.699 1.00 98.31 188 GLN A C 1
ATOM 1524 O O . GLN A 1 188 ? 16.217 -2.391 -22.694 1.00 98.31 188 GLN A O 1
ATOM 1529 N N . GLN A 1 189 ? 16.046 -3.683 -20.858 1.00 98.31 189 GLN A N 1
ATOM 1530 C CA . GLN A 1 189 ? 17.294 -4.413 -21.084 1.00 98.31 189 GLN A CA 1
ATOM 1531 C C . GLN A 1 189 ? 17.221 -5.232 -22.378 1.00 98.31 189 GLN A C 1
ATOM 1533 O O . GLN A 1 189 ? 18.080 -5.064 -23.242 1.00 98.31 189 GLN A O 1
ATOM 1538 N N . ILE A 1 190 ? 16.159 -6.026 -22.562 1.00 98.31 190 ILE A N 1
ATOM 1539 C CA . ILE A 1 190 ? 15.949 -6.836 -23.775 1.00 98.31 190 ILE A CA 1
ATOM 1540 C C . ILE A 1 190 ? 15.873 -5.945 -25.019 1.00 98.31 190 ILE A C 1
ATOM 1542 O O . ILE A 1 190 ? 16.540 -6.215 -26.010 1.00 98.31 190 ILE A O 1
ATOM 1546 N N . ALA A 1 191 ? 15.112 -4.848 -24.975 1.00 98.25 191 ALA A N 1
ATOM 1547 C CA . ALA A 1 191 ? 15.012 -3.919 -26.100 1.00 98.25 191 ALA A CA 1
ATOM 1548 C C . ALA A 1 191 ? 16.369 -3.291 -26.462 1.00 98.25 191 ALA A C 1
ATOM 1550 O O . ALA A 1 191 ? 16.667 -3.095 -27.640 1.00 98.25 191 ALA A O 1
ATOM 1551 N N . SER A 1 192 ? 17.205 -2.996 -25.464 1.00 98.25 192 SER A N 1
ATOM 1552 C CA . SER A 1 192 ? 18.546 -2.444 -25.687 1.00 98.25 192 SER A CA 1
ATOM 1553 C C . SER A 1 192 ? 19.497 -3.481 -26.285 1.00 98.25 192 SER A C 1
ATOM 1555 O O . SER A 1 192 ? 20.251 -3.156 -27.201 1.00 98.25 192 SER A O 1
ATOM 1557 N N . GLN A 1 193 ? 19.434 -4.728 -25.809 1.00 98.38 193 GLN A N 1
ATOM 1558 C CA . GLN A 1 193 ? 20.197 -5.848 -26.369 1.00 98.38 193 GLN A CA 1
ATOM 1559 C C . GLN A 1 193 ? 19.780 -6.127 -27.814 1.00 98.38 193 GLN A C 1
ATOM 1561 O O . GLN A 1 193 ? 20.630 -6.108 -28.698 1.00 98.38 193 GLN A O 1
ATOM 1566 N N . ARG A 1 194 ? 18.475 -6.227 -28.085 1.00 98.31 194 ARG A N 1
ATOM 1567 C CA . ARG A 1 194 ? 17.936 -6.396 -29.439 1.00 98.31 194 ARG A CA 1
ATOM 1568 C C . ARG A 1 194 ? 18.392 -5.281 -30.382 1.00 98.31 194 ARG A C 1
ATOM 1570 O O . ARG A 1 194 ? 18.866 -5.555 -31.477 1.00 98.31 194 ARG A O 1
ATOM 1577 N N . LYS A 1 195 ? 18.331 -4.017 -29.948 1.00 98.38 195 LYS A N 1
ATOM 1578 C CA . LYS A 1 195 ? 18.832 -2.888 -30.751 1.00 98.38 195 LYS A CA 1
ATOM 1579 C C . LYS A 1 195 ? 20.331 -3.014 -31.048 1.00 98.38 195 LYS A C 1
ATOM 1581 O O . LYS A 1 195 ? 20.787 -2.637 -32.126 1.00 98.38 195 LYS A O 1
ATOM 1586 N N . ARG A 1 196 ? 21.119 -3.527 -30.098 1.00 98.25 196 ARG A N 1
ATOM 1587 C CA . ARG A 1 196 ? 22.550 -3.784 -30.298 1.00 98.25 196 ARG A CA 1
ATOM 1588 C C . ARG A 1 196 ? 22.776 -4.905 -31.313 1.00 98.25 196 ARG A C 1
ATOM 1590 O O . ARG A 1 196 ? 23.622 -4.737 -32.184 1.00 98.25 196 ARG A O 1
ATOM 1597 N N . GLU A 1 197 ? 22.023 -5.996 -31.232 1.00 98.31 197 GLU A N 1
ATOM 1598 C CA . GLU A 1 197 ? 22.075 -7.103 -32.196 1.00 98.31 197 GLU A CA 1
ATOM 1599 C C . GLU A 1 197 ? 21.706 -6.639 -33.608 1.00 98.31 197 GLU A C 1
ATOM 1601 O O . GLU A 1 197 ? 22.458 -6.897 -34.545 1.00 98.31 197 GLU A O 1
ATOM 1606 N N . GLU A 1 198 ? 20.623 -5.870 -33.749 1.00 98.12 198 GLU A N 1
ATOM 1607 C CA . GLU A 1 198 ? 20.194 -5.270 -35.018 1.00 98.12 198 GLU A CA 1
ATOM 1608 C C . GLU A 1 198 ? 21.288 -4.359 -35.604 1.00 98.12 198 GLU A C 1
ATOM 1610 O O . GLU A 1 198 ? 21.626 -4.468 -36.783 1.00 98.12 198 GLU A O 1
ATOM 1615 N N . ASN A 1 199 ? 21.918 -3.515 -34.778 1.00 97.75 199 ASN A N 1
ATOM 1616 C CA . ASN A 1 199 ? 23.028 -2.662 -35.212 1.00 97.75 199 ASN A CA 1
ATOM 1617 C C . ASN A 1 199 ? 24.267 -3.471 -35.633 1.00 97.75 199 ASN A C 1
ATOM 1619 O O . ASN A 1 199 ? 24.923 -3.124 -36.617 1.00 97.75 199 ASN A O 1
ATOM 1623 N N . ILE A 1 200 ? 24.603 -4.543 -34.908 1.00 97.56 200 ILE A N 1
ATOM 1624 C CA . ILE A 1 200 ? 25.724 -5.431 -35.247 1.00 97.56 200 ILE A CA 1
ATOM 1625 C C . ILE A 1 200 ? 25.437 -6.170 -36.558 1.00 97.56 200 ILE A C 1
ATOM 1627 O O . ILE A 1 200 ? 26.318 -6.250 -37.414 1.00 97.56 200 ILE A O 1
ATOM 1631 N N . ALA A 1 201 ? 24.218 -6.680 -36.743 1.00 97.69 201 ALA A N 1
ATOM 1632 C CA . ALA A 1 201 ? 23.793 -7.327 -37.979 1.00 97.69 201 ALA A CA 1
ATOM 1633 C C . ALA A 1 201 ? 23.865 -6.350 -39.162 1.00 97.69 201 ALA A C 1
ATOM 1635 O O . ALA A 1 201 ? 24.508 -6.653 -40.165 1.00 97.69 201 ALA A O 1
ATOM 1636 N N . ALA A 1 202 ? 23.329 -5.136 -39.010 1.00 96.50 202 ALA A N 1
ATOM 1637 C CA . ALA A 1 202 ? 23.416 -4.091 -40.028 1.00 96.50 202 ALA A CA 1
ATOM 1638 C C . ALA A 1 202 ? 24.872 -3.713 -40.363 1.00 96.50 202 ALA A C 1
ATOM 1640 O O . ALA A 1 202 ? 25.207 -3.493 -41.528 1.00 96.50 202 ALA A O 1
ATOM 1641 N N . ALA A 1 203 ? 25.766 -3.672 -39.368 1.00 95.75 203 ALA A N 1
ATOM 1642 C CA . ALA A 1 203 ? 27.190 -3.433 -39.592 1.00 95.75 203 ALA A CA 1
ATOM 1643 C C . ALA A 1 203 ? 27.867 -4.588 -40.356 1.00 95.75 203 ALA A C 1
ATOM 1645 O O . ALA A 1 203 ? 28.680 -4.332 -41.249 1.00 95.75 203 ALA A O 1
ATOM 1646 N N . LYS A 1 204 ? 27.519 -5.847 -40.045 1.00 96.19 204 LYS A N 1
ATOM 1647 C CA . LYS A 1 204 ? 27.995 -7.033 -40.777 1.00 96.19 204 LYS A CA 1
ATOM 1648 C C . LYS A 1 204 ? 27.528 -7.010 -42.233 1.00 96.19 204 LYS A C 1
ATOM 1650 O O . LYS A 1 204 ? 28.362 -7.170 -43.121 1.00 96.19 204 LYS A O 1
ATOM 1655 N N . GLU A 1 205 ? 26.248 -6.738 -42.482 1.00 93.75 205 GLU A N 1
ATOM 1656 C CA . GLU A 1 205 ? 25.696 -6.627 -43.839 1.00 93.75 205 GLU A CA 1
ATOM 1657 C C . GLU A 1 205 ? 26.344 -5.482 -44.621 1.00 93.75 205 GLU A C 1
ATOM 1659 O O . GLU A 1 205 ? 26.847 -5.693 -45.720 1.00 93.75 205 GLU A O 1
ATOM 1664 N N . LYS A 1 206 ? 26.505 -4.298 -44.016 1.00 91.44 206 LYS A N 1
ATOM 1665 C CA . LYS A 1 206 ? 27.235 -3.186 -44.646 1.00 91.44 206 LYS A CA 1
ATOM 1666 C C . LYS A 1 206 ? 28.681 -3.560 -44.996 1.00 91.44 206 LYS A C 1
ATOM 1668 O O . LYS A 1 206 ? 29.208 -3.109 -46.012 1.00 91.44 206 LYS A O 1
ATOM 1673 N N . ARG A 1 207 ? 29.357 -4.368 -44.169 1.00 92.88 207 ARG A N 1
ATOM 1674 C CA . ARG A 1 207 ? 30.709 -4.867 -44.473 1.00 92.88 207 ARG A CA 1
ATOM 1675 C C . ARG A 1 207 ? 30.695 -5.835 -45.661 1.00 92.88 207 ARG A C 1
ATOM 1677 O O . ARG A 1 207 ? 31.615 -5.761 -46.471 1.00 92.88 207 ARG A O 1
ATOM 1684 N N . LYS A 1 208 ? 29.680 -6.699 -45.785 1.00 93.38 208 LYS A N 1
ATOM 1685 C CA . LYS A 1 208 ? 29.493 -7.585 -46.949 1.00 93.38 208 LYS A CA 1
ATOM 1686 C C . LYS A 1 208 ? 29.202 -6.790 -48.224 1.00 93.38 208 LYS A C 1
ATOM 1688 O O . LYS A 1 208 ? 29.902 -6.980 -49.209 1.00 93.38 208 LYS A O 1
ATOM 1693 N N . GLU A 1 209 ? 28.269 -5.839 -48.187 1.00 89.88 209 GLU A N 1
ATOM 1694 C CA . GLU A 1 209 ? 27.943 -4.964 -49.327 1.00 89.88 209 GLU A CA 1
ATOM 1695 C C . GLU A 1 209 ? 29.172 -4.201 -49.839 1.00 89.88 209 GLU A C 1
ATOM 1697 O O . GLU A 1 209 ? 29.399 -4.127 -51.045 1.00 89.88 209 GLU A O 1
ATOM 1702 N N . ARG A 1 210 ? 30.016 -3.689 -48.926 1.00 88.38 210 ARG A N 1
ATOM 170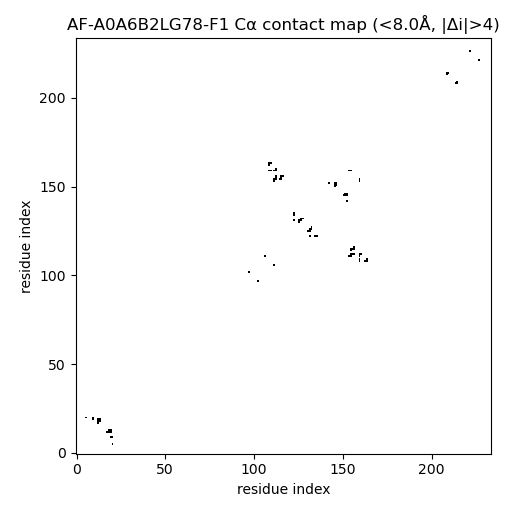3 C CA . ARG A 1 210 ? 31.288 -3.042 -49.288 1.00 88.38 210 ARG A CA 1
ATOM 1704 C C . ARG A 1 210 ? 32.255 -3.995 -49.990 1.00 88.38 210 ARG A C 1
ATOM 1706 O O . ARG A 1 210 ? 32.931 -3.556 -50.913 1.00 88.38 210 ARG A O 1
ATOM 1713 N N . LYS A 1 211 ? 32.333 -5.263 -49.565 1.00 90.62 211 LYS A N 1
ATOM 1714 C CA . LYS A 1 211 ? 33.161 -6.287 -50.231 1.00 90.62 211 LYS A CA 1
ATOM 1715 C C . LYS A 1 211 ? 32.627 -6.640 -51.621 1.00 90.62 211 LYS A C 1
ATOM 1717 O O . LYS A 1 211 ? 33.420 -6.859 -52.521 1.00 90.62 211 LYS A O 1
ATOM 1722 N N . LEU A 1 212 ? 31.305 -6.652 -51.792 1.00 89.62 212 LEU A N 1
ATOM 1723 C CA . LEU A 1 212 ? 30.632 -6.915 -53.070 1.00 89.62 212 LEU A CA 1
ATOM 1724 C C . LEU A 1 212 ? 30.610 -5.698 -54.017 1.00 89.62 212 LEU A C 1
ATOM 1726 O O . LEU A 1 212 ? 30.020 -5.770 -55.087 1.00 89.62 212 LEU A O 1
ATOM 1730 N N . GLY A 1 213 ? 31.198 -4.558 -53.631 1.00 82.81 213 GLY A N 1
ATOM 1731 C CA . GLY A 1 213 ? 31.230 -3.348 -54.463 1.00 82.81 213 GLY A CA 1
ATOM 1732 C C . GLY A 1 213 ? 29.884 -2.622 -54.607 1.00 82.81 213 GLY A C 1
ATOM 1733 O O . GLY A 1 213 ? 29.789 -1.655 -55.364 1.00 82.81 213 GLY A O 1
ATOM 1734 N N . ILE A 1 214 ? 28.849 -3.027 -53.860 1.00 80.75 214 ILE A N 1
ATOM 1735 C CA . ILE A 1 214 ? 27.505 -2.443 -53.937 1.00 80.75 214 ILE A CA 1
ATOM 1736 C C . ILE A 1 214 ? 27.521 -1.070 -53.249 1.00 80.75 214 ILE A C 1
ATOM 1738 O O . ILE A 1 214 ? 27.402 -0.943 -52.027 1.00 80.75 214 ILE A O 1
ATOM 1742 N N . LYS A 1 215 ? 27.688 -0.003 -54.037 1.00 72.75 215 LYS A N 1
ATOM 1743 C CA . LYS A 1 215 ? 27.597 1.382 -53.556 1.00 72.75 215 LYS A CA 1
ATOM 1744 C C . LYS A 1 215 ? 26.126 1.780 -53.429 1.00 72.75 215 LYS A C 1
ATOM 1746 O O . LYS A 1 215 ? 25.437 1.991 -54.423 1.00 72.75 215 LYS A O 1
ATOM 1751 N N . ARG A 1 216 ? 25.638 1.933 -52.195 1.00 69.00 216 ARG A N 1
ATOM 1752 C CA . ARG A 1 216 ? 24.329 2.557 -51.947 1.00 69.00 216 ARG A CA 1
ATOM 1753 C C . ARG A 1 216 ? 24.357 3.997 -52.471 1.00 69.00 216 ARG A C 1
ATOM 1755 O O . ARG A 1 216 ? 25.279 4.742 -52.133 1.00 69.00 216 ARG A O 1
ATOM 1762 N N . LYS A 1 217 ? 23.356 4.388 -53.275 1.00 73.25 217 LYS A N 1
ATOM 1763 C CA . LYS A 1 217 ? 23.197 5.779 -53.738 1.00 73.25 217 LYS A CA 1
ATOM 1764 C C . LYS A 1 217 ? 23.241 6.715 -52.520 1.00 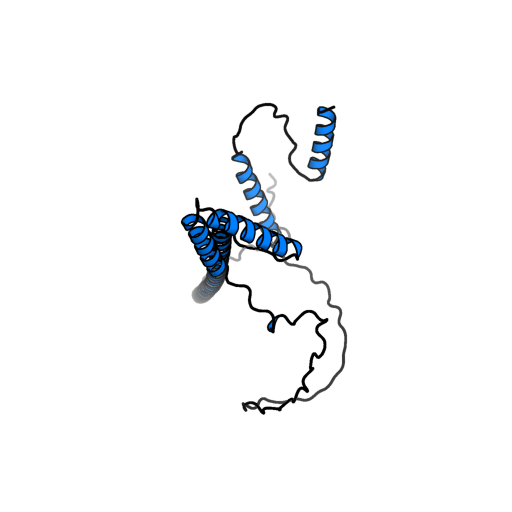73.25 217 LYS A C 1
ATOM 1766 O O . LYS A 1 217 ? 22.592 6.407 -51.515 1.00 73.25 217 LYS A O 1
ATOM 1771 N N . PRO A 1 218 ? 24.003 7.822 -52.570 1.00 66.88 218 PRO A N 1
ATOM 1772 C CA . PRO A 1 218 ? 24.062 8.756 -51.458 1.00 66.88 218 PRO A CA 1
ATOM 1773 C C . PRO A 1 218 ? 22.645 9.244 -51.154 1.00 66.88 218 PRO A C 1
ATOM 1775 O O . PRO A 1 218 ? 21.950 9.755 -52.032 1.00 66.88 218 PRO A O 1
ATOM 1778 N N . SER A 1 219 ? 22.202 9.055 -49.908 1.00 64.69 219 SER A N 1
ATOM 1779 C CA . SER A 1 219 ? 20.986 9.700 -49.415 1.00 64.69 219 SER A CA 1
ATOM 1780 C C . SER A 1 219 ? 21.174 11.194 -49.629 1.00 64.69 219 SER A C 1
ATOM 1782 O O . SER A 1 219 ? 22.100 11.760 -49.045 1.00 64.69 219 SER A O 1
ATOM 1784 N N . LYS A 1 220 ? 20.320 11.820 -50.449 1.00 66.44 220 LYS A N 1
ATOM 1785 C CA . LYS A 1 220 ? 20.238 13.278 -50.565 1.00 66.44 220 LYS A CA 1
ATOM 1786 C C . LYS A 1 220 ? 20.006 13.814 -49.154 1.00 66.44 220 LYS A C 1
ATOM 1788 O O . LYS A 1 220 ? 18.911 13.703 -48.609 1.00 66.44 220 LYS A O 1
ATOM 1793 N N . ARG A 1 221 ? 21.071 14.260 -48.487 1.00 63.59 221 ARG A N 1
ATOM 1794 C CA . ARG A 1 221 ? 20.961 14.918 -47.189 1.00 63.59 221 ARG A CA 1
ATOM 1795 C C . ARG A 1 221 ? 2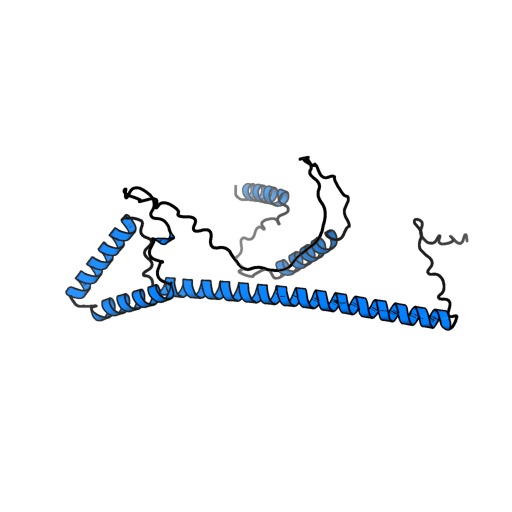0.222 16.212 -47.472 1.00 63.59 221 ARG A C 1
ATOM 1797 O O . ARG A 1 221 ? 20.769 17.075 -48.147 1.00 63.59 221 ARG A O 1
ATOM 1804 N N . ALA A 1 222 ? 18.995 16.336 -46.981 1.00 63.78 222 ALA A N 1
ATOM 1805 C CA . ALA A 1 222 ? 18.381 17.645 -46.868 1.00 63.78 222 ALA A CA 1
ATOM 1806 C C . ALA A 1 222 ? 19.284 18.468 -45.938 1.00 63.78 222 ALA A C 1
ATOM 1808 O O . ALA A 1 222 ? 19.387 18.176 -44.745 1.00 63.78 222 ALA A O 1
ATOM 1809 N N . GLY A 1 223 ? 20.028 19.414 -46.509 1.00 70.44 223 GLY A N 1
ATOM 1810 C CA . GLY A 1 223 ? 20.681 20.466 -45.742 1.00 70.44 223 GLY A CA 1
ATOM 1811 C C . GLY A 1 223 ? 19.642 21.392 -45.103 1.00 70.44 223 GLY A C 1
ATOM 1812 O O . GLY A 1 223 ? 18.436 21.164 -45.205 1.00 70.44 223 GLY A O 1
ATOM 1813 N N . PHE A 1 224 ? 20.123 22.462 -44.473 1.00 63.75 224 PHE A N 1
ATOM 1814 C CA . PHE A 1 224 ? 19.307 23.483 -43.806 1.00 63.75 224 PHE A CA 1
ATOM 1815 C C . PHE A 1 224 ? 18.253 24.143 -44.723 1.00 63.75 224 PHE A C 1
ATOM 1817 O O . PHE A 1 224 ? 17.229 24.597 -44.228 1.00 63.75 224 PHE A O 1
ATOM 1824 N N . GLU A 1 225 ? 18.440 24.114 -46.047 1.00 64.44 225 GLU A N 1
ATOM 1825 C CA . GLU A 1 225 ? 17.532 24.755 -47.014 1.00 64.44 225 GLU A CA 1
ATOM 1826 C C . GLU A 1 225 ? 16.605 23.792 -47.781 1.00 64.44 225 GLU A C 1
ATOM 1828 O O . GLU A 1 225 ? 15.805 24.230 -48.604 1.00 64.44 225 GLU A O 1
ATOM 1833 N N . GLY A 1 226 ? 16.657 22.482 -47.515 1.00 63.62 226 GLY A N 1
ATOM 1834 C CA . GLY A 1 226 ? 15.869 21.509 -48.280 1.00 63.62 226 GLY A CA 1
ATOM 1835 C C . GLY A 1 226 ? 16.268 21.414 -49.765 1.00 63.62 226 GLY A C 1
ATOM 1836 O O . GLY A 1 226 ? 17.110 22.146 -50.278 1.00 63.62 226 GLY A O 1
ATOM 1837 N N . GLU A 1 227 ? 15.713 20.428 -50.465 1.00 64.62 227 GLU A N 1
ATOM 1838 C CA . GLU A 1 227 ? 15.956 20.219 -51.896 1.00 64.62 227 GLU A CA 1
ATOM 1839 C C . GLU A 1 227 ? 15.231 21.323 -52.689 1.00 64.62 227 GLU A C 1
ATOM 1841 O O . GLU A 1 227 ? 13.999 21.362 -52.690 1.00 64.62 227 GLU A O 1
ATOM 1846 N N . LYS A 1 228 ? 15.976 22.242 -53.331 1.00 62.66 228 LYS A N 1
ATOM 1847 C CA . LYS A 1 228 ? 15.406 23.277 -54.212 1.00 62.66 228 LYS A CA 1
ATOM 1848 C C . LYS A 1 228 ? 14.592 22.588 -55.308 1.00 62.66 228 LYS A C 1
ATOM 1850 O O . LYS A 1 228 ? 15.155 22.009 -56.235 1.00 62.66 228 LYS A O 1
ATOM 1855 N N . LYS A 1 229 ? 13.262 22.634 -55.198 1.00 62.94 229 LYS A N 1
ATOM 1856 C CA . LYS A 1 229 ? 12.373 22.251 -56.296 1.00 62.94 229 LYS A CA 1
ATOM 1857 C C . LYS A 1 229 ? 12.608 23.262 -57.408 1.00 62.94 229 LYS A C 1
ATOM 1859 O O . LYS A 1 229 ? 12.349 24.445 -57.207 1.00 62.94 229 LYS A O 1
ATOM 1864 N N . GLN A 1 230 ? 13.143 22.814 -58.541 1.00 61.00 230 GLN A N 1
ATOM 1865 C CA . GLN A 1 230 ? 13.201 23.657 -59.726 1.00 61.00 230 GLN A CA 1
ATOM 1866 C C . GLN A 1 230 ? 11.775 24.093 -60.063 1.00 61.00 230 GLN A C 1
ATOM 1868 O O . GLN A 1 230 ? 10.908 23.258 -60.323 1.00 61.00 230 GLN A O 1
ATOM 1873 N N . VAL A 1 231 ? 11.525 25.398 -59.980 1.00 60.44 231 VAL A N 1
ATOM 1874 C CA . VAL A 1 231 ? 10.304 25.996 -60.507 1.00 60.44 231 VAL A CA 1
ATOM 1875 C C . VAL A 1 231 ? 10.482 25.976 -62.018 1.00 60.44 231 VAL A C 1
ATOM 1877 O O . VAL A 1 231 ? 11.337 26.668 -62.561 1.00 60.44 231 VAL A O 1
ATOM 1880 N N . ILE A 1 232 ? 9.753 25.082 -62.677 1.00 61.34 232 ILE A N 1
ATOM 1881 C CA . ILE A 1 232 ? 9.675 25.031 -64.133 1.00 61.34 232 ILE A CA 1
ATOM 1882 C C . ILE A 1 232 ? 8.891 26.277 -64.545 1.00 61.34 232 ILE A C 1
ATOM 1884 O O . ILE A 1 232 ? 7.688 26.349 -64.294 1.00 61.34 232 ILE A O 1
ATOM 1888 N N . ASN A 1 233 ? 9.577 27.267 -65.117 1.00 57.28 233 ASN A N 1
ATOM 1889 C CA . ASN A 1 233 ? 8.909 28.368 -65.800 1.00 57.28 233 ASN A CA 1
ATOM 1890 C C . ASN A 1 233 ? 8.232 27.791 -67.048 1.00 57.28 233 ASN A C 1
ATOM 1892 O O . ASN A 1 233 ? 8.893 27.161 -67.876 1.00 57.28 233 ASN A O 1
ATOM 1896 N N . LYS A 1 234 ? 6.911 27.951 -67.110 1.00 48.09 234 LYS A N 1
ATOM 1897 C CA . LYS A 1 234 ? 6.079 27.711 -68.288 1.00 48.09 234 LYS A CA 1
ATOM 1898 C C . LYS A 1 234 ? 5.900 29.018 -69.037 1.00 48.09 234 LYS A C 1
ATOM 1900 O O . LYS A 1 234 ? 5.787 30.049 -68.337 1.00 48.09 234 LYS A O 1
#

Nearest PDB structures (foldseek):
  7u05-assembly1_j  TM=5.321E-01  e=3.443E+00  Saccharomyces cerevisiae